Protein AF-A0A061JBN7-F1 (afdb_monomer_lite)

Foldseek 3Di:
DWDWDWDWDWDDDPNDIDIFTDTDTDDDDPDDDDDDDDDDDDDDDDDDDDDDDDPDDDDDDDDDDDDPPPPPDQQKAKKFWWKAFQVLCVFQQVVLPVFFDACPDDPPNDPLLQQAAEDDPPPQADAARYFHFTWTLAIAIFHPVCVVVLQVQLVVLLVVLVVVCVVVQDKKKQDFKDQADFDDADPVGQTKHFIWGFIDPDPSSLVSSVSSLVRCVVRHDQDPDLVSLQSNADPSFTEPDSVVSVCNNCCSPPCGRVNDTIITGGGIGSDPDPRPDPPGDMDIGGPNRMDTWMAGAGYPRGRRHTPD

pLDDT: mean 79.26, std 21.71, range [33.5, 98.56]

Sequence (308 aa):
MTIFLFSCFWRKWKGWTYTVFFVLFFSKSRKGQGVCLSGGLLLPLCVVEGEMDDSRRKRELGKERGRDKPHMVPPLLAINVCIVSPSFDTAAIPLSWSLCPSEDHAGVRWEKERSYRLMGLEERVLHRGYGYPHCTVAQLSIRPTDLDALRSVVREIWVTMKESTKQLDATLKLAALEDGPVFATTADGAEVRLPSIKIVRSETLLALHENIVRAVRPFHVPPTTPEVGKAAFHPSFPIDNAVTVEWLKKYLSEYCLEAYNPHITLGASAVKSVASSSFFKPTTVPWRNCRLVVSRMGNYCSCFEVYD

Structure (mmCIF, N/CA/C/O backbone):
data_AF-A0A061JBN7-F1
#
_entry.id   AF-A0A061JBN7-F1
#
loop_
_atom_site.group_PDB
_atom_site.id
_atom_site.type_symbol
_atom_site.label_atom_id
_atom_site.label_alt_id
_atom_site.label_comp_id
_atom_site.label_asym_id
_atom_site.label_entity_id
_atom_site.label_seq_id
_atom_site.pdbx_PDB_ins_code
_atom_site.Cartn_x
_atom_site.Cartn_y
_atom_site.Cartn_z
_atom_site.occupancy
_atom_site.B_iso_or_equiv
_atom_site.auth_seq_id
_atom_site.auth_comp_id
_atom_site.auth_asym_id
_atom_site.auth_atom_id
_atom_site.pdbx_PDB_model_num
ATOM 1 N N . MET A 1 1 ? -50.704 24.301 -15.596 1.00 43.22 1 MET A N 1
ATOM 2 C CA . MET A 1 1 ? -50.216 24.512 -16.971 1.00 43.22 1 MET A CA 1
ATOM 3 C C . MET A 1 1 ? -48.870 23.831 -17.055 1.00 43.22 1 MET A C 1
ATOM 5 O O . MET A 1 1 ? -47.940 24.286 -16.401 1.00 43.22 1 MET A O 1
ATOM 9 N N . THR A 1 2 ? -48.823 22.691 -17.733 1.00 40.06 2 THR A N 1
ATOM 10 C CA . THR A 1 2 ? -47.608 21.891 -17.907 1.00 40.06 2 THR A CA 1
ATOM 11 C C . THR A 1 2 ? -46.987 22.316 -19.229 1.00 40.06 2 THR A C 1
ATOM 13 O O . THR A 1 2 ? -47.675 22.294 -20.245 1.00 40.06 2 THR A O 1
ATOM 16 N N . ILE A 1 3 ? -45.737 22.771 -19.208 1.00 39.53 3 ILE A N 1
ATOM 17 C CA . ILE A 1 3 ? -44.993 23.126 -20.420 1.00 39.53 3 ILE A CA 1
ATOM 18 C C . ILE A 1 3 ? -43.960 22.028 -20.637 1.00 39.53 3 ILE A C 1
ATOM 20 O O . ILE A 1 3 ? -43.180 21.740 -19.731 1.00 39.53 3 ILE A O 1
ATOM 24 N N . PHE A 1 4 ? -43.963 21.437 -21.829 1.00 37.19 4 PHE A N 1
ATOM 25 C CA . PHE A 1 4 ? -42.927 20.513 -22.270 1.00 37.19 4 PHE A CA 1
ATOM 26 C C . PHE A 1 4 ? -41.981 21.265 -23.203 1.00 37.19 4 PHE A C 1
ATOM 28 O O . PHE A 1 4 ? -42.420 21.859 -24.186 1.00 37.19 4 PHE A O 1
ATOM 35 N N . LEU A 1 5 ? -40.689 21.250 -22.886 1.00 38.94 5 LEU A N 1
ATOM 36 C CA . LEU A 1 5 ? -39.629 21.736 -23.763 1.00 38.94 5 LEU A CA 1
ATOM 37 C C . LEU A 1 5 ? -38.770 20.539 -24.152 1.00 38.94 5 LEU A C 1
ATOM 39 O O . LEU A 1 5 ? -38.209 19.876 -23.283 1.00 38.94 5 LEU A O 1
ATOM 43 N N . PHE A 1 6 ? -38.686 20.276 -25.453 1.00 36.16 6 PHE A N 1
ATOM 44 C CA . PHE A 1 6 ? -37.804 19.260 -26.014 1.00 36.16 6 PHE A CA 1
ATOM 45 C C . PHE A 1 6 ? -36.573 19.949 -26.595 1.00 36.16 6 PHE A C 1
ATOM 47 O O . PHE A 1 6 ? -36.699 20.859 -27.414 1.00 36.16 6 PHE A O 1
ATOM 54 N N . SER A 1 7 ? -35.384 19.509 -26.193 1.00 36.59 7 SER A N 1
ATOM 55 C CA . SER A 1 7 ? -34.139 19.842 -26.881 1.00 36.59 7 SER A CA 1
ATOM 56 C C . SER A 1 7 ? -33.487 18.555 -27.382 1.00 36.59 7 SER A C 1
ATOM 58 O O . SER A 1 7 ? -33.329 17.588 -26.637 1.00 36.59 7 SER A O 1
ATOM 60 N N . CYS A 1 8 ? -33.138 18.532 -28.669 1.00 33.50 8 CYS A N 1
ATOM 61 C CA . CYS A 1 8 ? -32.391 17.439 -29.283 1.00 33.50 8 CYS A CA 1
ATOM 62 C C . CYS A 1 8 ? -30.945 17.876 -29.491 1.00 33.50 8 CYS A C 1
ATOM 64 O O . CYS A 1 8 ? -30.689 18.897 -30.126 1.00 33.50 8 CYS A O 1
ATOM 66 N N . PHE A 1 9 ? -30.006 17.060 -29.019 1.00 43.69 9 PHE A N 1
ATOM 67 C CA . PHE A 1 9 ? -28.592 17.200 -29.345 1.00 43.69 9 PHE A CA 1
ATOM 68 C C . PHE A 1 9 ? -28.094 15.951 -30.064 1.00 43.69 9 PHE A C 1
ATOM 70 O O . PHE A 1 9 ? -28.401 14.824 -29.676 1.00 43.69 9 PHE A O 1
ATOM 77 N N . TRP A 1 10 ? -27.299 16.176 -31.106 1.00 36.47 10 TRP A N 1
ATOM 78 C CA . TRP A 1 10 ? -26.613 15.134 -31.858 1.00 36.47 10 TRP A CA 1
ATOM 79 C C . TRP A 1 10 ? -25.150 15.118 -31.435 1.00 36.47 10 TRP A C 1
ATOM 81 O O . TRP A 1 10 ? -24.473 16.145 -31.499 1.00 36.47 10 TRP A O 1
ATOM 91 N N . ARG A 1 11 ? -24.639 13.960 -31.006 1.00 43.81 11 ARG A N 1
ATOM 92 C CA . ARG A 1 11 ? -23.218 13.799 -30.675 1.00 43.81 11 ARG A CA 1
ATOM 93 C C . ARG A 1 11 ? -22.680 12.530 -31.329 1.00 43.81 11 ARG A C 1
ATOM 95 O O . ARG A 1 11 ? -23.241 11.453 -31.153 1.00 43.81 11 ARG A O 1
ATOM 102 N N . LYS A 1 12 ? -21.598 12.672 -32.098 1.00 34.44 12 LYS A N 1
ATOM 103 C CA . LYS A 1 12 ? -20.884 11.554 -32.730 1.00 34.44 12 LYS A CA 1
ATOM 104 C C . LYS A 1 12 ? -19.764 11.080 -31.811 1.00 34.44 12 LYS A C 1
ATOM 106 O O . LYS A 1 12 ? -18.929 11.889 -31.406 1.00 34.44 12 LYS A O 1
ATOM 111 N N . TRP A 1 13 ? -19.708 9.783 -31.516 1.00 43.41 13 TRP A N 1
ATOM 112 C CA . TRP A 1 13 ? -18.585 9.181 -30.792 1.00 43.41 13 TRP A CA 1
ATOM 113 C C . TRP A 1 13 ? -18.256 7.805 -31.378 1.00 43.41 13 TRP A C 1
ATOM 115 O O . TRP A 1 13 ? -19.144 6.984 -31.578 1.00 43.41 13 TRP A O 1
ATOM 125 N N . LYS A 1 14 ? -16.977 7.583 -31.717 1.00 38.97 14 LYS A N 1
ATOM 126 C CA . LYS A 1 14 ? -16.448 6.333 -32.305 1.00 38.97 14 LYS A CA 1
ATOM 127 C C . LYS A 1 14 ? -17.246 5.763 -33.496 1.00 38.97 14 LYS A C 1
ATOM 129 O O . LYS A 1 14 ? -17.376 4.555 -33.627 1.00 38.97 14 LYS A O 1
ATOM 134 N N . GLY A 1 15 ? -17.759 6.624 -34.376 1.00 52.50 15 GLY A N 1
ATOM 135 C CA . GLY A 1 15 ? -18.476 6.203 -35.591 1.00 52.50 15 GLY A CA 1
ATOM 136 C C . GLY A 1 15 ? -19.979 5.978 -35.415 1.00 52.50 15 GLY A C 1
ATOM 137 O O . GLY A 1 15 ? -20.670 5.797 -36.411 1.00 52.50 15 GLY A O 1
ATOM 138 N N . TRP A 1 16 ? -20.499 6.088 -34.193 1.00 40.19 16 TRP A N 1
ATOM 139 C CA . TRP A 1 16 ? -21.922 5.942 -33.901 1.00 40.19 16 TRP A CA 1
ATOM 140 C C . TRP A 1 16 ? -22.588 7.305 -33.703 1.00 40.19 16 TRP A C 1
ATOM 142 O O . TRP A 1 16 ? -21.970 8.258 -33.207 1.00 40.19 16 TRP A O 1
ATOM 152 N N . THR A 1 17 ? -23.855 7.392 -34.105 1.00 52.34 17 THR A N 1
ATOM 153 C CA . THR A 1 17 ? -24.698 8.580 -33.938 1.00 52.34 17 THR A CA 1
ATOM 154 C C . THR A 1 17 ? -25.785 8.238 -32.935 1.00 52.34 17 THR A C 1
ATOM 156 O O . THR A 1 17 ? -26.537 7.298 -33.162 1.00 52.34 17 THR A O 1
ATOM 159 N N . TYR A 1 18 ? -25.869 8.984 -31.836 1.00 46.62 18 TYR A N 1
ATOM 160 C CA . TYR A 1 18 ? -26.908 8.781 -30.828 1.00 46.62 18 TYR A CA 1
ATOM 161 C C . TYR A 1 18 ? -27.762 10.041 -30.701 1.00 46.62 18 TYR A C 1
ATOM 163 O O . TYR A 1 18 ? -27.238 11.160 -30.727 1.00 46.62 18 TYR A O 1
ATOM 171 N N . THR A 1 19 ? -29.070 9.853 -30.533 1.00 51.56 19 THR A N 1
ATOM 172 C CA . THR A 1 19 ? -30.015 10.921 -30.201 1.00 51.56 19 THR A CA 1
ATOM 173 C C . THR A 1 19 ? -30.348 10.822 -28.720 1.00 51.56 19 THR A C 1
ATOM 175 O O . THR A 1 19 ? -30.889 9.818 -28.267 1.00 51.56 19 THR A O 1
ATOM 178 N N . VAL A 1 20 ? -30.012 11.861 -27.958 1.00 50.69 20 VAL A N 1
ATOM 179 C CA . VAL A 1 20 ? -30.339 11.934 -26.529 1.00 50.69 20 VAL A CA 1
ATOM 180 C C . VAL A 1 20 ? -31.531 12.866 -26.358 1.00 50.69 20 VAL A C 1
ATOM 182 O O . VAL A 1 20 ? -31.477 14.023 -26.779 1.00 50.69 20 VAL A O 1
ATOM 185 N N . PHE A 1 21 ? -32.602 12.360 -25.748 1.00 52.16 21 PHE A N 1
ATOM 186 C CA . PHE A 1 21 ? -33.778 13.149 -25.392 1.00 52.16 21 PHE A CA 1
ATOM 187 C C . PHE A 1 21 ? -33.689 13.573 -23.929 1.00 52.16 21 PHE A C 1
ATOM 189 O O . PHE A 1 21 ? -33.484 12.740 -23.047 1.00 52.16 21 PHE A O 1
ATOM 196 N N . PHE A 1 22 ? -33.893 14.861 -23.666 1.00 49.06 22 PHE A N 1
ATOM 197 C CA . PHE A 1 22 ? -34.056 15.382 -22.314 1.00 49.06 22 PHE A CA 1
ATOM 198 C C . PHE A 1 22 ? -35.513 15.790 -22.117 1.00 49.06 22 PHE A C 1
ATOM 200 O O . PHE A 1 22 ? -36.052 16.567 -22.904 1.00 49.06 22 PHE A O 1
ATOM 207 N N . VAL A 1 23 ? -36.149 15.278 -21.062 1.00 48.19 23 VAL A N 1
ATOM 208 C CA . VAL A 1 23 ? -37.491 15.706 -20.652 1.00 48.19 23 VAL A CA 1
ATOM 209 C C . VAL A 1 23 ? -37.363 16.416 -19.313 1.00 48.19 23 VAL A C 1
ATOM 211 O O . VAL A 1 23 ? -37.023 15.803 -18.304 1.00 48.19 23 VAL A O 1
ATOM 214 N N . LEU A 1 24 ? -37.610 17.725 -19.309 1.00 47.44 24 LEU A N 1
ATOM 215 C CA . LEU A 1 24 ? -37.602 18.542 -18.099 1.00 47.44 24 LEU A CA 1
ATOM 216 C C . LEU A 1 24 ? -39.034 18.723 -17.593 1.00 47.44 24 LEU A C 1
ATOM 218 O O . LEU A 1 24 ? -39.903 19.199 -18.321 1.00 47.44 24 LEU A O 1
ATOM 222 N N . PHE A 1 25 ? -39.269 18.367 -16.331 1.00 46.47 25 PHE A N 1
ATOM 223 C CA . PHE A 1 25 ? -40.555 18.563 -15.668 1.00 46.47 25 PHE A CA 1
ATOM 224 C C . PHE A 1 25 ? -40.521 19.821 -14.803 1.00 46.47 25 PHE A C 1
ATOM 226 O O . PHE A 1 25 ? -39.696 19.942 -13.901 1.00 46.47 25 PHE A O 1
ATOM 233 N N . PHE A 1 26 ? -41.468 20.731 -15.033 1.00 49.06 26 PHE A N 1
ATOM 234 C CA . PHE A 1 26 ? -41.681 21.896 -14.178 1.00 49.06 26 PHE A CA 1
ATOM 235 C C . PHE A 1 26 ? -43.024 21.772 -13.461 1.00 49.06 26 PHE A C 1
ATOM 237 O O . PHE A 1 26 ? -44.081 21.771 -14.095 1.00 49.06 26 PHE A O 1
ATOM 244 N N . SER A 1 27 ? -42.991 21.696 -12.130 1.00 42.97 27 SER A N 1
ATOM 245 C CA . SER A 1 27 ? -44.190 21.766 -11.294 1.00 42.97 27 SER A CA 1
ATOM 246 C C . SER A 1 27 ? -44.283 23.140 -10.639 1.00 42.97 27 SER A C 1
ATOM 248 O O . SER A 1 27 ? -43.354 23.592 -9.972 1.00 42.97 27 SER A O 1
ATOM 250 N N . LYS A 1 28 ? -45.408 23.831 -10.842 1.00 45.84 28 LYS A N 1
ATOM 251 C CA . LYS A 1 28 ? -45.661 25.149 -10.253 1.00 45.84 28 LYS A CA 1
ATOM 252 C C . LYS A 1 28 ? -46.389 24.969 -8.921 1.00 45.84 28 LYS A C 1
ATOM 254 O O . LYS A 1 28 ? -47.589 24.703 -8.913 1.00 45.84 28 LYS A O 1
ATOM 259 N N . SER A 1 29 ? -45.681 25.141 -7.806 1.00 46.34 29 SER A N 1
ATOM 260 C CA . SER A 1 29 ? -46.298 25.162 -6.475 1.00 46.34 29 SER A CA 1
ATOM 261 C C . SER A 1 29 ? -47.098 26.456 -6.276 1.00 46.34 29 SER A C 1
ATOM 263 O O . SER A 1 29 ? -46.595 27.555 -6.518 1.00 46.34 29 SER A O 1
ATOM 265 N N . ARG A 1 30 ? -48.367 26.344 -5.862 1.00 51.34 30 ARG A N 1
ATOM 266 C CA . ARG A 1 30 ? -49.205 27.486 -5.464 1.00 51.34 30 ARG A CA 1
ATOM 267 C C . ARG A 1 30 ? -49.154 27.644 -3.948 1.00 51.34 30 ARG A C 1
ATOM 269 O O . ARG A 1 30 ? -49.973 27.056 -3.250 1.00 51.34 30 ARG A O 1
ATOM 276 N N . LYS A 1 31 ? -48.231 28.475 -3.471 1.00 46.88 31 LYS A N 1
ATOM 277 C CA . LYS A 1 31 ? -48.375 29.411 -2.340 1.00 46.88 31 LYS A CA 1
ATOM 278 C C . LYS A 1 31 ? -47.104 30.264 -2.303 1.00 46.88 31 LYS A C 1
ATOM 280 O O . LYS A 1 31 ? -46.028 29.763 -2.600 1.00 46.88 31 LYS A O 1
ATOM 285 N N . GLY A 1 32 ? -47.283 31.568 -2.116 1.00 53.53 32 GLY A N 1
ATOM 286 C CA . GLY A 1 32 ? -46.291 32.599 -2.419 1.00 53.53 32 GLY A CA 1
ATOM 287 C C . GLY A 1 32 ? -44.920 32.407 -1.767 1.00 53.53 32 GLY A C 1
ATOM 288 O O . GLY A 1 32 ? -44.829 31.915 -0.650 1.00 53.53 32 GLY A O 1
ATOM 289 N N . GLN A 1 33 ? -43.915 32.918 -2.489 1.00 48.25 33 GLN A N 1
ATOM 290 C CA . GLN A 1 33 ? -42.475 33.013 -2.200 1.00 48.25 33 GLN A CA 1
ATOM 291 C C . GLN A 1 33 ? -41.610 31.797 -2.595 1.00 48.25 33 GLN A C 1
ATOM 293 O O . GLN A 1 33 ? -41.692 30.723 -2.015 1.00 48.25 33 GLN A O 1
ATOM 298 N N . GLY A 1 34 ? -40.728 32.035 -3.581 1.00 48.78 34 GLY A N 1
ATOM 299 C CA . GLY A 1 34 ? -39.581 31.191 -3.944 1.00 48.78 34 GLY A CA 1
ATOM 300 C C . GLY A 1 34 ? -39.842 30.136 -5.025 1.00 48.78 34 GLY A C 1
ATOM 301 O O . GLY A 1 34 ? -40.530 29.148 -4.791 1.00 48.78 34 GLY A O 1
ATOM 302 N N . VAL A 1 35 ? -39.243 30.297 -6.213 1.00 44.66 35 VAL A N 1
ATOM 303 C CA . VAL A 1 35 ? -39.085 29.182 -7.164 1.00 44.66 35 VAL A CA 1
ATOM 304 C C . VAL A 1 35 ? -37.903 28.341 -6.682 1.00 44.66 35 VAL A C 1
ATOM 306 O O . VAL A 1 35 ? -36.754 28.711 -6.900 1.00 44.66 35 VAL A O 1
ATOM 309 N N . CYS A 1 36 ? -38.176 27.230 -6.000 1.00 43.31 36 CYS A N 1
ATOM 310 C CA . CYS A 1 36 ? -37.155 26.229 -5.690 1.00 43.31 36 CYS A CA 1
ATOM 311 C C . CYS A 1 36 ? -36.937 25.313 -6.902 1.00 43.31 36 CYS A C 1
ATOM 313 O O . CYS A 1 36 ? -37.866 24.641 -7.349 1.00 43.31 36 CYS A O 1
ATOM 315 N N . LEU A 1 37 ? -35.703 25.266 -7.409 1.00 41.91 37 LEU A N 1
ATOM 316 C CA . LEU A 1 37 ? -35.240 24.236 -8.340 1.00 41.91 37 LEU A CA 1
ATOM 317 C C . LEU A 1 37 ? -34.839 23.001 -7.524 1.00 41.91 37 LEU A C 1
ATOM 319 O O . LEU A 1 37 ? -33.752 22.962 -6.955 1.00 41.91 37 LEU A O 1
ATOM 323 N N . SER A 1 38 ? -35.709 21.997 -7.441 1.00 42.19 38 SER A N 1
ATOM 324 C CA . SER A 1 38 ? -35.325 20.673 -6.945 1.00 42.19 38 SER A CA 1
ATOM 325 C C . SER A 1 38 ? -34.855 19.813 -8.120 1.00 42.19 38 SER A C 1
ATOM 327 O O . SER A 1 38 ? -35.620 19.507 -9.033 1.00 42.19 38 SER A O 1
ATOM 329 N N . GLY A 1 39 ? -33.567 19.458 -8.124 1.00 35.56 39 GLY A N 1
ATOM 330 C CA . GLY A 1 39 ? -32.966 18.590 -9.137 1.00 35.56 39 GLY A CA 1
ATOM 331 C C . GLY A 1 39 ? -33.525 17.171 -9.047 1.00 35.56 39 GLY A C 1
ATOM 332 O O . GLY A 1 39 ? -33.348 16.495 -8.036 1.00 35.56 39 GLY A O 1
ATOM 333 N N . GLY A 1 40 ? -34.227 16.742 -10.096 1.00 38.50 40 GLY A N 1
ATOM 334 C CA . GLY A 1 40 ? -34.730 15.380 -10.253 1.00 38.50 40 GLY A CA 1
ATOM 335 C C . GLY A 1 40 ? -33.671 14.425 -10.809 1.00 38.50 40 GLY A C 1
ATOM 336 O O . GLY A 1 40 ? -32.781 14.821 -11.559 1.00 38.50 40 GLY A O 1
ATOM 337 N N . LEU A 1 41 ? -33.802 13.160 -10.416 1.00 39.94 41 LEU A N 1
ATOM 338 C CA . LEU A 1 41 ? -32.926 12.037 -10.742 1.00 39.94 41 LEU A CA 1
ATOM 339 C C . LEU A 1 41 ? -32.876 11.764 -12.261 1.00 39.94 41 LEU A C 1
ATOM 341 O O . LEU A 1 41 ? -33.914 11.601 -12.903 1.00 39.94 41 LEU A O 1
ATOM 345 N N . LEU A 1 42 ? -31.665 11.685 -12.819 1.00 39.06 42 LEU A N 1
ATOM 346 C CA . LEU A 1 42 ? -31.388 11.271 -14.198 1.00 39.06 42 LEU A CA 1
ATOM 347 C C . LEU A 1 42 ? -31.454 9.742 -14.305 1.00 39.06 42 LEU A C 1
ATOM 349 O O . LEU A 1 42 ? -30.667 9.051 -13.662 1.00 39.06 42 LEU A O 1
ATOM 353 N N . LEU A 1 43 ? -32.334 9.213 -15.153 1.00 33.59 43 LEU A N 1
ATOM 354 C CA . LEU A 1 43 ? -32.262 7.822 -15.603 1.00 33.59 43 LEU A CA 1
ATOM 355 C C . LEU A 1 43 ? -32.047 7.807 -17.121 1.00 33.59 43 LEU A C 1
ATOM 357 O O . LEU A 1 43 ? -32.905 8.308 -17.851 1.00 33.59 43 LEU A O 1
ATOM 361 N N . PRO A 1 44 ? -30.924 7.265 -17.622 1.00 35.44 44 PRO A N 1
ATOM 362 C CA . PRO A 1 44 ? -30.746 7.076 -19.051 1.00 35.44 44 PRO A CA 1
ATOM 363 C C . PRO A 1 44 ? -31.595 5.890 -19.525 1.00 35.44 44 PRO A C 1
ATOM 365 O O . PRO A 1 44 ? -31.426 4.764 -19.060 1.00 35.44 44 PRO A O 1
ATOM 368 N N . LEU A 1 45 ? -32.490 6.138 -20.483 1.00 33.94 45 LEU A N 1
ATOM 369 C CA . LEU A 1 45 ? -33.029 5.093 -21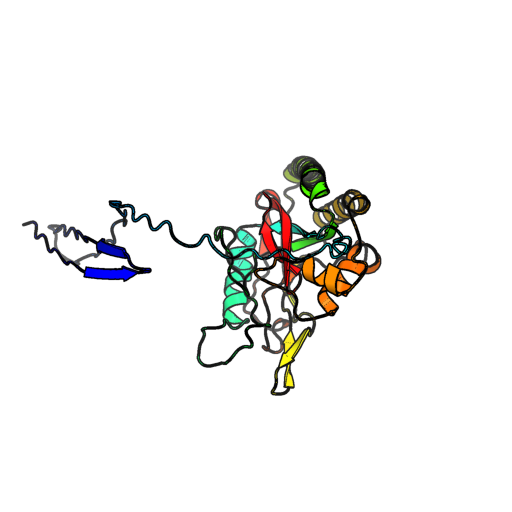.350 1.00 33.94 45 LEU A CA 1
ATOM 370 C C . LEU A 1 45 ? -32.051 4.905 -22.516 1.00 33.94 45 LEU A C 1
ATOM 372 O O . LEU A 1 45 ? -31.894 5.803 -23.342 1.00 33.94 45 LEU A O 1
ATOM 376 N N . CYS A 1 46 ? -31.390 3.749 -22.580 1.00 35.03 46 CYS A N 1
ATOM 377 C CA . CYS A 1 46 ? -30.622 3.345 -23.755 1.00 35.03 46 CYS A CA 1
ATOM 378 C C . CYS A 1 46 ? -31.540 2.624 -24.746 1.00 35.03 46 CYS A C 1
ATOM 380 O O . CYS A 1 46 ? -32.159 1.620 -24.401 1.00 35.03 46 CYS A O 1
ATOM 382 N N . VAL A 1 47 ? -31.569 3.105 -25.988 1.00 37.72 47 VAL A N 1
ATOM 383 C CA . VAL A 1 47 ? -32.031 2.347 -27.157 1.00 37.72 47 VAL A CA 1
ATOM 384 C C . VAL A 1 47 ? -30.782 1.999 -27.965 1.00 37.72 47 VAL A C 1
ATOM 386 O O . VAL A 1 47 ? -29.980 2.885 -28.261 1.00 37.72 47 VAL A O 1
ATOM 389 N N . VAL A 1 48 ? -30.586 0.715 -28.269 1.00 35.59 48 VAL A N 1
ATOM 390 C CA . VAL A 1 48 ? -29.472 0.214 -29.087 1.00 35.59 48 VAL A CA 1
ATOM 391 C C . VAL A 1 48 ? -30.054 -0.353 -30.375 1.00 35.59 48 VAL A C 1
ATOM 393 O O . VAL A 1 48 ? -30.858 -1.278 -30.319 1.00 35.59 48 VAL A O 1
ATOM 396 N N . GLU A 1 49 ? -29.619 0.169 -31.520 1.00 35.44 49 GLU A N 1
ATOM 397 C CA . GLU A 1 49 ? -29.839 -0.436 -32.835 1.00 35.44 49 GLU A CA 1
ATOM 398 C C . GLU A 1 49 ? -28.516 -0.522 -33.608 1.00 35.44 49 GLU A C 1
ATOM 400 O O . GLU A 1 49 ? -27.777 0.459 -33.679 1.00 35.44 49 GLU A O 1
ATOM 405 N N . GLY A 1 50 ? -28.281 -1.687 -34.225 1.00 34.91 50 GLY A N 1
ATOM 406 C CA . GLY A 1 50 ? -27.581 -1.814 -35.508 1.00 34.91 50 GLY A CA 1
ATOM 407 C C . GLY A 1 50 ? -26.133 -2.307 -35.494 1.00 34.91 50 GLY A C 1
ATOM 408 O O . GLY A 1 50 ? -25.214 -1.524 -35.298 1.00 34.91 50 GLY A O 1
ATOM 409 N N . GLU A 1 51 ? -25.933 -3.591 -35.809 1.00 40.47 51 GLU A N 1
ATOM 410 C CA . GLU A 1 51 ? -24.649 -4.194 -36.200 1.00 40.47 51 GLU A CA 1
ATOM 411 C C . GLU A 1 51 ? -24.057 -3.571 -37.476 1.00 40.47 51 GLU A C 1
ATOM 413 O O . GLU A 1 51 ? -24.784 -3.203 -38.399 1.00 40.47 51 GLU A O 1
ATOM 418 N N . MET A 1 52 ? -22.722 -3.568 -37.577 1.00 36.81 52 MET A N 1
ATOM 419 C CA . MET A 1 52 ? -22.037 -3.500 -38.869 1.00 36.81 52 MET A CA 1
ATOM 420 C C . MET A 1 52 ? -20.855 -4.479 -38.890 1.00 36.81 52 MET A C 1
ATOM 422 O O . MET A 1 52 ? -19.848 -4.288 -38.208 1.00 36.81 52 MET A O 1
ATOM 426 N N . ASP A 1 53 ? -21.050 -5.546 -39.663 1.00 44.44 53 ASP A N 1
ATOM 427 C CA . ASP A 1 53 ? -20.079 -6.547 -40.107 1.00 44.44 53 ASP A CA 1
ATOM 428 C C . ASP A 1 53 ? -19.100 -5.907 -41.104 1.00 44.44 53 ASP A C 1
ATOM 430 O O . ASP A 1 53 ? -19.530 -5.249 -42.052 1.00 44.44 53 ASP A O 1
ATOM 434 N N . ASP A 1 54 ? -17.791 -6.099 -40.913 1.00 45.94 54 ASP A N 1
ATOM 435 C CA . ASP A 1 54 ? -16.857 -6.035 -42.042 1.00 45.94 54 ASP A CA 1
ATOM 436 C C . ASP A 1 54 ? -15.694 -7.018 -41.866 1.00 45.94 54 ASP A C 1
ATOM 438 O O . ASP A 1 54 ? -14.581 -6.744 -41.400 1.00 45.94 54 ASP A O 1
ATOM 442 N N . SER A 1 55 ? -16.025 -8.235 -42.258 1.00 42.59 55 SER A N 1
ATOM 443 C CA . SER A 1 55 ? -15.148 -9.342 -42.575 1.00 42.59 55 SER A CA 1
ATOM 444 C C . SER A 1 55 ? -14.157 -9.009 -43.705 1.00 42.59 55 SER A C 1
ATOM 446 O O . SER A 1 55 ? -14.410 -9.363 -44.854 1.00 42.59 55 SER A O 1
ATOM 448 N N . ARG A 1 56 ? -12.976 -8.422 -43.430 1.00 44.62 56 ARG A N 1
ATOM 449 C CA . ARG A 1 56 ? -11.861 -8.405 -44.418 1.00 44.62 56 ARG A CA 1
ATOM 450 C C . ARG A 1 56 ? -10.479 -8.036 -43.854 1.00 44.62 56 ARG A C 1
ATOM 452 O O . ARG A 1 56 ? -10.030 -6.902 -43.958 1.00 44.62 56 ARG A O 1
ATOM 459 N N . ARG A 1 57 ? -9.726 -9.034 -43.367 1.00 39.81 57 ARG A N 1
ATOM 460 C CA . ARG A 1 57 ? -8.242 -9.071 -43.464 1.00 39.81 57 ARG A CA 1
ATOM 461 C C . ARG A 1 57 ? -7.679 -10.452 -43.100 1.00 39.81 57 ARG A C 1
ATOM 463 O O . ARG A 1 57 ? -7.042 -10.658 -42.076 1.00 39.81 57 ARG A O 1
ATOM 470 N N . LYS A 1 58 ? -7.907 -11.427 -43.980 1.00 44.31 58 LYS A N 1
ATOM 471 C CA . LYS A 1 58 ? -7.079 -12.638 -44.078 1.00 44.31 58 LYS A CA 1
ATOM 472 C C . LYS A 1 58 ? -6.468 -12.667 -45.469 1.00 44.31 58 LYS A C 1
ATOM 474 O O . LYS A 1 58 ? -7.177 -12.972 -46.420 1.00 44.31 58 LYS A O 1
ATOM 479 N N . ARG A 1 59 ? -5.180 -12.343 -45.564 1.00 45.03 59 ARG A N 1
ATOM 480 C CA . ARG A 1 59 ? -4.218 -12.833 -46.566 1.00 45.03 59 ARG A CA 1
ATOM 481 C C . ARG A 1 59 ? -2.897 -12.127 -46.304 1.00 45.03 59 ARG A C 1
ATOM 483 O O . ARG A 1 59 ? -2.799 -10.941 -46.565 1.00 45.03 59 ARG A O 1
ATOM 490 N N . GLU A 1 60 ? -1.975 -12.884 -45.719 1.00 43.56 60 GLU A N 1
ATOM 491 C CA . GLU A 1 60 ? -0.511 -12.828 -45.860 1.00 43.56 60 GLU A CA 1
ATOM 492 C C . GLU A 1 60 ? 0.113 -13.395 -44.582 1.00 43.56 60 GLU A C 1
ATOM 494 O O . GLU A 1 60 ? 0.438 -12.684 -43.639 1.00 43.56 60 GLU A O 1
ATOM 499 N N . LEU A 1 61 ? 0.240 -14.722 -44.535 1.00 42.69 61 LEU A N 1
ATOM 500 C CA . LEU A 1 61 ? 1.155 -15.390 -43.615 1.00 42.69 61 LEU A CA 1
ATOM 501 C C . LEU A 1 61 ? 2.092 -16.247 -44.457 1.00 42.69 61 LEU A C 1
ATOM 503 O O . LEU A 1 61 ? 1.794 -17.386 -44.818 1.00 42.69 61 LEU A O 1
ATOM 507 N N . GLY A 1 62 ? 3.210 -15.622 -44.818 1.00 42.69 62 GLY A N 1
ATOM 508 C CA . GLY A 1 62 ? 4.397 -16.304 -45.295 1.00 42.69 62 GLY A CA 1
ATOM 509 C C . GLY A 1 62 ? 5.007 -17.137 -44.169 1.00 42.69 62 GLY A C 1
ATOM 510 O O . GLY A 1 62 ? 5.092 -16.707 -43.022 1.00 42.69 62 GLY A O 1
ATOM 511 N N . LYS A 1 63 ? 5.415 -18.351 -44.538 1.00 50.66 63 LYS A N 1
ATOM 512 C CA . LYS A 1 63 ? 6.282 -19.264 -43.788 1.00 50.66 63 LYS A CA 1
ATOM 513 C C . LYS A 1 63 ? 7.474 -18.523 -43.161 1.00 50.66 63 LYS A C 1
ATOM 515 O O . LYS A 1 63 ? 8.426 -18.215 -43.873 1.00 50.66 63 LYS A O 1
ATOM 520 N N . GLU A 1 64 ? 7.487 -18.372 -41.839 1.00 46.91 64 GLU A N 1
ATOM 521 C CA . GLU A 1 64 ? 8.729 -18.183 -41.086 1.00 46.91 64 GLU A CA 1
ATOM 522 C C . GLU A 1 64 ? 9.079 -19.439 -40.288 1.00 46.91 64 GLU A C 1
ATOM 524 O O . GLU A 1 64 ? 8.253 -20.079 -39.638 1.00 46.91 64 GLU A O 1
ATOM 529 N N . ARG A 1 65 ? 10.347 -19.808 -40.454 1.00 47.00 65 ARG A N 1
ATOM 530 C CA . ARG A 1 65 ? 11.035 -20.986 -39.941 1.00 47.00 65 ARG A CA 1
ATOM 531 C C . ARG A 1 65 ? 11.179 -20.896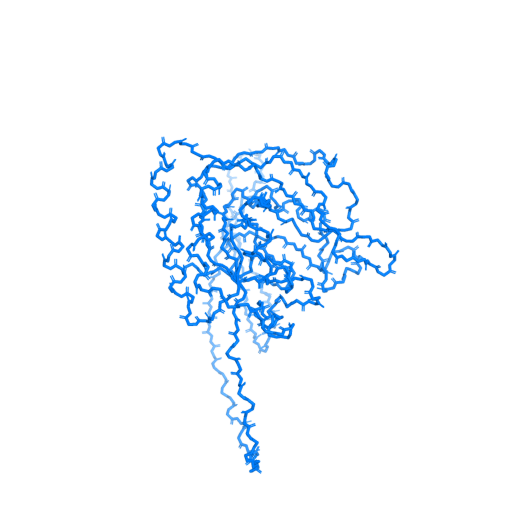 -38.424 1.00 47.00 65 ARG A C 1
ATOM 533 O O . ARG A 1 65 ? 11.277 -19.802 -37.874 1.00 47.00 65 ARG A O 1
ATOM 540 N N . GLY A 1 66 ? 11.233 -22.060 -37.779 1.00 49.50 66 GLY A N 1
ATOM 541 C CA . GLY A 1 66 ? 11.425 -22.208 -36.341 1.00 49.50 66 GLY A CA 1
ATOM 542 C C . GLY A 1 66 ? 12.613 -21.401 -35.824 1.00 49.50 66 GLY A C 1
ATOM 543 O O . GLY A 1 66 ? 13.763 -21.781 -36.014 1.00 49.50 66 GLY A O 1
ATOM 544 N N . ARG A 1 67 ? 12.313 -20.287 -35.156 1.00 52.28 67 ARG A N 1
ATOM 545 C CA . ARG A 1 67 ? 13.136 -19.801 -34.054 1.00 52.28 67 ARG A CA 1
ATOM 546 C C . ARG A 1 67 ? 12.697 -20.584 -32.833 1.00 52.28 67 ARG A C 1
ATOM 548 O O . ARG A 1 67 ? 11.500 -20.595 -32.535 1.00 52.28 67 ARG A O 1
ATOM 555 N N . ASP A 1 68 ? 13.650 -21.208 -32.151 1.00 47.41 68 ASP A N 1
ATOM 556 C CA . ASP A 1 68 ? 13.474 -21.621 -30.765 1.00 47.41 68 ASP A CA 1
ATOM 557 C C . ASP A 1 68 ? 12.840 -20.448 -30.027 1.00 47.41 68 ASP A C 1
ATOM 559 O O . ASP A 1 68 ? 13.430 -19.369 -29.910 1.00 47.41 68 ASP A O 1
ATOM 563 N N . LYS A 1 69 ? 11.568 -20.608 -29.646 1.00 47.47 69 LYS A N 1
ATOM 564 C CA . LYS A 1 69 ? 10.892 -19.586 -28.861 1.00 47.47 69 LYS A CA 1
ATOM 565 C C . LYS A 1 69 ? 11.703 -19.502 -27.574 1.00 47.47 69 LYS A C 1
ATOM 567 O O . LYS A 1 69 ? 11.808 -20.533 -26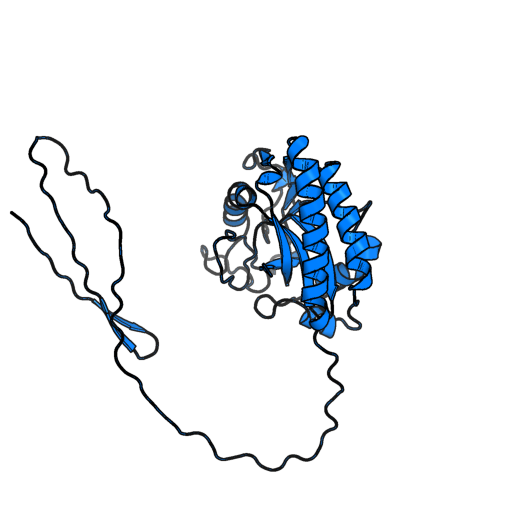.905 1.00 47.47 69 LYS A O 1
ATOM 572 N N . PRO A 1 70 ? 12.301 -18.343 -27.242 1.00 54.50 70 PRO A N 1
ATOM 573 C CA . PRO A 1 70 ? 13.005 -18.205 -25.979 1.00 54.50 70 PRO A CA 1
ATOM 574 C C . PRO A 1 70 ? 12.052 -18.701 -24.899 1.00 54.50 70 PRO A C 1
ATOM 576 O O . PRO A 1 70 ? 10.873 -18.337 -24.935 1.00 54.50 70 PRO A O 1
ATOM 579 N N . HIS A 1 71 ? 12.528 -19.595 -24.026 1.00 51.28 71 HIS A N 1
ATOM 580 C CA . HIS A 1 71 ? 11.759 -20.077 -22.885 1.00 51.28 71 HIS A CA 1
ATOM 581 C C . HIS A 1 71 ? 11.247 -18.846 -22.135 1.00 51.28 71 HIS A C 1
ATOM 583 O O . HIS A 1 71 ? 11.986 -18.209 -21.386 1.00 51.28 71 HIS A O 1
ATOM 589 N N . MET A 1 72 ? 10.001 -18.455 -22.413 1.00 57.78 72 MET A N 1
ATOM 590 C CA . MET A 1 72 ? 9.395 -17.303 -21.777 1.00 57.78 72 MET A CA 1
ATOM 591 C C . MET A 1 72 ? 9.138 -17.733 -20.349 1.00 57.78 72 MET A C 1
ATOM 593 O O . MET A 1 72 ? 8.247 -18.540 -20.084 1.00 57.78 72 MET A O 1
ATOM 597 N N . VAL A 1 73 ? 9.974 -17.232 -19.442 1.00 58.50 73 VAL A N 1
ATOM 598 C CA . VAL A 1 73 ? 9.702 -17.296 -18.013 1.00 58.50 73 VAL A CA 1
ATOM 599 C C . VAL A 1 73 ? 8.283 -16.747 -17.828 1.00 58.50 73 VAL A C 1
ATOM 601 O O . VAL A 1 73 ? 8.010 -15.645 -18.316 1.00 58.50 73 VAL A O 1
ATOM 604 N N . PRO A 1 74 ? 7.361 -17.508 -17.210 1.00 64.50 74 PRO A N 1
ATOM 605 C CA . PRO A 1 74 ? 5.999 -17.044 -17.004 1.00 64.50 74 PRO A CA 1
ATOM 606 C C . PRO A 1 74 ? 6.028 -15.682 -16.302 1.00 64.50 74 PRO A C 1
ATOM 608 O O . PRO A 1 74 ? 6.811 -15.517 -15.361 1.00 64.50 74 PRO A O 1
ATOM 611 N N . PRO A 1 75 ? 5.222 -14.702 -16.745 1.00 87.62 75 PRO A N 1
ATOM 612 C CA . PRO A 1 75 ? 5.238 -13.378 -16.143 1.00 87.62 75 PRO A CA 1
ATOM 613 C C . PRO A 1 75 ? 4.861 -13.498 -14.666 1.00 87.62 75 PRO A C 1
ATOM 615 O O . PRO A 1 75 ? 3.841 -14.100 -14.338 1.00 87.62 75 PRO A O 1
ATOM 618 N N . LEU A 1 76 ? 5.694 -12.956 -13.777 1.00 95.81 76 LEU A N 1
ATOM 619 C CA . LEU A 1 76 ? 5.365 -12.841 -12.356 1.00 95.81 76 LEU A CA 1
ATOM 620 C C . LEU A 1 76 ? 4.255 -11.799 -12.158 1.00 95.81 76 LEU A C 1
ATOM 622 O O . LEU A 1 76 ? 3.973 -10.999 -13.049 1.00 95.81 76 LEU A O 1
ATOM 626 N N . LEU A 1 77 ? 3.648 -11.778 -10.975 1.00 96.69 77 LEU A N 1
ATOM 627 C CA . LEU A 1 77 ? 2.766 -10.700 -10.528 1.00 96.69 77 LEU A CA 1
ATOM 628 C C . LEU A 1 77 ? 3.392 -10.010 -9.322 1.00 96.69 77 LEU A C 1
ATOM 630 O O . LEU A 1 77 ? 3.743 -10.685 -8.358 1.00 96.69 77 LEU A O 1
ATOM 634 N N . ALA A 1 78 ? 3.505 -8.684 -9.359 1.00 96.88 78 ALA A N 1
ATOM 635 C CA . ALA A 1 78 ? 3.829 -7.871 -8.192 1.00 96.88 78 ALA A CA 1
ATOM 636 C C . ALA A 1 78 ? 2.546 -7.618 -7.393 1.00 96.88 78 ALA A C 1
ATOM 638 O O . ALA A 1 78 ? 1.581 -7.056 -7.921 1.00 96.88 78 ALA A O 1
ATOM 639 N N . ILE A 1 79 ? 2.525 -8.066 -6.141 1.00 97.88 79 ILE A N 1
ATOM 640 C CA . ILE A 1 79 ? 1.341 -8.123 -5.291 1.00 97.88 79 ILE A CA 1
ATOM 641 C C . ILE A 1 79 ? 1.539 -7.296 -4.024 1.00 97.88 79 ILE A C 1
ATOM 643 O O . ILE A 1 79 ? 2.538 -7.442 -3.319 1.00 97.88 79 ILE A O 1
ATOM 647 N N . ASN A 1 80 ? 0.520 -6.504 -3.700 1.00 97.44 80 ASN A N 1
ATOM 648 C CA . ASN A 1 80 ? 0.272 -5.964 -2.373 1.00 97.44 80 ASN A CA 1
ATOM 649 C C . ASN A 1 80 ? -0.786 -6.820 -1.670 1.00 97.44 80 ASN A C 1
ATOM 651 O O . ASN A 1 80 ? -1.846 -7.091 -2.230 1.00 97.44 80 ASN A O 1
ATOM 655 N N . VAL A 1 81 ? -0.547 -7.166 -0.411 1.00 98.31 81 VAL A N 1
ATOM 656 C CA . VAL A 1 81 ? -1.614 -7.470 0.545 1.00 98.31 81 VAL A CA 1
ATOM 657 C C . VAL A 1 81 ? -1.812 -6.210 1.370 1.00 98.31 81 VAL A C 1
ATOM 659 O O . VAL A 1 81 ? -0.868 -5.755 2.018 1.00 98.31 81 VAL A O 1
ATOM 662 N N . CYS A 1 82 ? -2.991 -5.598 1.328 1.00 98.06 82 CYS A N 1
ATOM 663 C CA . CYS A 1 82 ? -3.204 -4.288 1.936 1.00 98.06 82 CYS A CA 1
ATOM 664 C C . CYS A 1 82 ? -4.574 -4.146 2.596 1.00 98.06 82 CYS A C 1
ATOM 666 O O . CYS A 1 82 ? -5.555 -4.784 2.216 1.00 98.06 82 CYS A O 1
ATOM 668 N N . ILE A 1 83 ? -4.625 -3.294 3.619 1.00 97.81 83 ILE A N 1
ATOM 669 C CA . ILE A 1 83 ? -5.872 -2.846 4.222 1.00 97.81 83 ILE A CA 1
ATOM 670 C C . ILE A 1 83 ? -6.421 -1.698 3.383 1.00 97.81 83 ILE A C 1
ATOM 672 O O . ILE A 1 83 ? -5.694 -0.756 3.063 1.00 97.81 83 ILE A O 1
ATOM 676 N N . VAL A 1 84 ? -7.717 -1.750 3.099 1.00 97.19 84 VAL A N 1
ATOM 677 C CA . VAL A 1 84 ? -8.484 -0.676 2.463 1.00 97.19 84 VAL A CA 1
ATOM 678 C C . VAL A 1 84 ? -9.716 -0.342 3.305 1.00 97.19 84 VAL A C 1
ATOM 680 O O . VAL A 1 84 ? -10.247 -1.192 4.030 1.00 97.19 84 VAL A O 1
ATOM 683 N N . SER A 1 85 ? -10.176 0.904 3.231 1.00 96.12 85 SER A N 1
ATOM 684 C CA . SER A 1 85 ? -11.358 1.380 3.953 1.00 96.12 85 SER A CA 1
ATOM 685 C C . SER A 1 85 ? -11.911 2.639 3.285 1.00 96.12 85 SER A C 1
ATOM 687 O O . SER A 1 85 ? -11.116 3.523 2.981 1.00 96.12 85 SER A O 1
ATOM 689 N N . PRO A 1 86 ? -13.241 2.809 3.163 1.00 94.62 86 PRO A N 1
ATOM 690 C CA . PRO A 1 86 ? -13.829 4.085 2.742 1.00 94.62 86 PRO A CA 1
ATOM 691 C C . PRO A 1 86 ? -13.418 5.268 3.637 1.00 94.62 86 PRO A C 1
ATOM 693 O O . PRO A 1 86 ? -13.422 6.417 3.216 1.00 94.62 86 PRO A O 1
ATOM 696 N N . SER A 1 87 ? -13.030 5.014 4.893 1.00 96.12 87 SER A N 1
ATOM 697 C CA . SER A 1 87 ? -12.497 6.068 5.766 1.00 96.12 87 SER A CA 1
ATOM 698 C C . SER A 1 87 ? -11.104 6.549 5.346 1.00 96.12 87 SER A C 1
ATOM 700 O O . SER A 1 87 ? -10.716 7.657 5.712 1.00 96.12 87 SER A O 1
ATOM 702 N N . PHE A 1 88 ? -10.346 5.739 4.597 1.00 97.25 88 PHE A N 1
ATOM 703 C CA . PHE A 1 88 ? -9.093 6.184 3.989 1.00 97.25 88 PHE A CA 1
ATOM 704 C C . PHE A 1 88 ? -9.373 7.157 2.850 1.00 97.25 88 PHE A C 1
ATOM 706 O O . PHE A 1 88 ? -8.678 8.162 2.763 1.00 97.25 88 PHE A O 1
ATOM 713 N N . ASP A 1 89 ? -10.420 6.926 2.060 1.00 94.94 89 ASP A N 1
ATOM 714 C CA . ASP A 1 89 ? -10.827 7.811 0.964 1.00 94.94 89 ASP A CA 1
ATOM 715 C C . ASP A 1 89 ? -11.096 9.227 1.492 1.00 94.94 89 ASP A C 1
ATOM 717 O O . ASP A 1 89 ? -10.477 10.194 1.042 1.00 94.94 89 ASP A O 1
ATOM 721 N N . THR A 1 90 ? -11.903 9.339 2.553 1.00 93.69 90 THR A N 1
ATOM 722 C CA . THR A 1 90 ? -12.205 10.617 3.219 1.00 93.69 90 THR A CA 1
ATOM 723 C C . THR A 1 90 ? -10.960 11.330 3.755 1.00 93.69 90 THR A C 1
ATOM 725 O O . THR A 1 90 ? -10.903 12.558 3.737 1.00 93.69 90 THR A O 1
ATOM 728 N N . ALA A 1 91 ? -9.967 10.587 4.254 1.00 95.00 91 ALA A N 1
ATOM 729 C CA . ALA A 1 91 ? -8.763 11.168 4.849 1.00 95.00 91 ALA A CA 1
ATOM 730 C C . ALA A 1 91 ? -7.686 11.520 3.809 1.00 95.00 91 ALA A C 1
ATOM 732 O O . ALA A 1 91 ? -7.010 12.538 3.943 1.00 95.00 91 ALA A O 1
ATOM 733 N N . ALA A 1 92 ? -7.502 10.677 2.793 1.00 96.19 92 ALA A N 1
ATOM 734 C CA . ALA A 1 92 ? -6.343 10.702 1.910 1.00 96.19 92 ALA A CA 1
ATOM 735 C C . ALA A 1 92 ? -6.615 11.397 0.573 1.00 96.19 92 ALA A C 1
ATOM 737 O O . ALA A 1 92 ? -5.737 12.098 0.070 1.00 96.19 92 ALA A O 1
ATOM 738 N N . ILE A 1 93 ? -7.811 11.252 -0.006 1.00 94.94 93 ILE A N 1
ATOM 739 C CA . ILE A 1 93 ? -8.109 11.794 -1.341 1.00 94.94 93 ILE A CA 1
ATOM 740 C C . ILE A 1 93 ? -8.038 13.325 -1.364 1.00 94.94 93 ILE A C 1
ATOM 742 O O . ILE A 1 93 ? -7.336 13.848 -2.231 1.00 94.94 93 ILE A O 1
ATOM 746 N N . PRO A 1 94 ? -8.650 14.075 -0.422 1.00 94.31 94 PRO A N 1
ATOM 747 C CA . PRO A 1 94 ? -8.557 15.536 -0.444 1.00 94.31 94 PRO A CA 1
ATOM 748 C C . PRO A 1 94 ? -7.109 16.040 -0.382 1.00 94.31 94 PRO A C 1
ATOM 750 O O . PRO A 1 94 ? -6.748 16.994 -1.073 1.00 94.31 94 PRO A O 1
ATOM 753 N N . LEU A 1 95 ? -6.261 15.369 0.404 1.00 94.12 95 LEU A N 1
ATOM 754 C CA . LEU A 1 95 ? -4.838 15.687 0.505 1.00 94.12 95 LEU A CA 1
ATOM 755 C C . LEU A 1 95 ? -4.092 15.342 -0.782 1.00 94.12 95 LEU A C 1
ATOM 757 O O . LEU A 1 95 ? -3.353 16.175 -1.293 1.00 94.12 95 LEU A O 1
ATOM 761 N N . SER A 1 96 ? -4.322 14.149 -1.332 1.00 94.06 96 SER A N 1
ATOM 762 C CA . SER A 1 96 ? -3.752 13.718 -2.610 1.00 94.06 96 SER A CA 1
ATOM 763 C C . SER A 1 96 ? -4.047 14.726 -3.718 1.00 94.06 96 SER A C 1
ATOM 765 O O . SER A 1 96 ? -3.146 15.181 -4.413 1.00 94.06 96 SER A O 1
ATOM 767 N N . TRP A 1 97 ? -5.299 15.161 -3.834 1.00 91.25 97 TRP A N 1
ATOM 768 C CA . TRP A 1 97 ? -5.723 16.094 -4.874 1.00 91.25 97 TRP A CA 1
ATOM 769 C C . TRP A 1 97 ? -5.173 17.508 -4.682 1.00 91.25 97 TRP A C 1
ATOM 771 O O . TRP A 1 97 ? -4.964 18.214 -5.668 1.00 91.25 97 TRP A O 1
ATOM 781 N N . SER A 1 98 ? -4.917 17.904 -3.433 1.00 88.94 98 SER A N 1
ATOM 782 C CA . SER A 1 98 ? -4.349 19.213 -3.098 1.00 88.94 98 SER A CA 1
ATOM 783 C C . SER A 1 98 ? -2.827 19.260 -3.253 1.00 88.94 98 SER A C 1
ATOM 785 O O . SER A 1 98 ? -2.281 20.298 -3.614 1.00 88.94 98 SER A O 1
ATOM 787 N N . LEU A 1 99 ? -2.132 18.157 -2.961 1.00 87.19 99 LEU A N 1
ATOM 788 C CA . LEU A 1 99 ? -0.666 18.100 -2.903 1.00 87.19 99 LEU A CA 1
ATOM 789 C C . LEU A 1 99 ? -0.033 17.571 -4.186 1.00 87.19 99 LEU A C 1
ATOM 791 O O . LEU A 1 99 ? 1.075 17.973 -4.547 1.00 87.19 99 LEU A O 1
ATOM 795 N N . CYS A 1 100 ? -0.687 16.620 -4.837 1.00 86.00 100 CYS A N 1
ATOM 796 C CA . CYS A 1 100 ? -0.124 15.888 -5.957 1.00 86.00 100 CYS A CA 1
ATOM 797 C C . CYS A 1 100 ? -0.744 16.443 -7.234 1.00 86.00 100 CYS A C 1
ATOM 799 O O . CYS A 1 100 ? -1.962 16.531 -7.295 1.00 86.00 100 CYS A O 1
ATOM 801 N N . PRO A 1 101 ? 0.015 16.853 -8.254 1.00 76.81 101 PRO A N 1
ATOM 802 C CA . PRO A 1 101 ? -0.543 17.323 -9.525 1.00 76.81 101 PRO A CA 1
ATOM 803 C C . PRO A 1 101 ? -1.167 16.177 -10.349 1.00 76.81 101 PRO A C 1
ATOM 805 O O . PRO A 1 101 ? -0.834 15.009 -10.157 1.00 76.81 101 PRO A O 1
ATOM 808 N N . SER A 1 102 ? -2.096 16.506 -11.255 1.00 72.50 102 SER A N 1
ATOM 809 C CA . SER A 1 102 ? -2.615 15.590 -12.288 1.00 72.50 102 SER A CA 1
ATOM 810 C C . SER A 1 102 ? -2.152 16.039 -13.667 1.00 72.50 102 SER A C 1
ATOM 812 O O . SER A 1 102 ? -1.921 17.232 -13.857 1.00 72.50 102 SER A O 1
ATOM 814 N N . GLU A 1 103 ? -2.113 15.107 -14.625 1.00 66.31 103 GLU A N 1
ATOM 815 C CA . GLU A 1 103 ? -1.720 15.358 -16.024 1.00 66.31 103 GLU A CA 1
ATOM 816 C C . GLU A 1 103 ? -2.435 16.587 -16.638 1.00 66.31 103 GLU A C 1
ATOM 818 O O . GLU A 1 103 ? -1.812 17.349 -17.373 1.00 66.31 103 GLU A O 1
ATOM 823 N N . ASP A 1 104 ? -3.698 16.838 -16.259 1.00 61.28 104 ASP A N 1
ATOM 824 C CA . ASP A 1 104 ? -4.555 17.872 -16.865 1.00 61.28 104 ASP A CA 1
ATOM 825 C C . ASP A 1 104 ? -4.793 19.139 -16.008 1.00 61.28 104 ASP A C 1
ATOM 827 O O . ASP A 1 104 ? -5.647 19.964 -16.347 1.00 61.28 104 ASP A O 1
ATOM 831 N N . HIS A 1 105 ? -4.099 19.335 -14.876 1.00 50.03 105 HIS A N 1
ATOM 832 C CA . HIS A 1 105 ? -4.346 20.508 -14.015 1.00 50.03 105 HIS A CA 1
ATOM 833 C C . HIS A 1 105 ? -3.368 21.674 -14.235 1.00 50.03 105 HIS A C 1
ATOM 835 O O . HIS A 1 105 ? -2.170 21.577 -13.992 1.00 50.03 105 HIS A O 1
ATOM 841 N N . ALA A 1 106 ? -3.947 22.826 -14.594 1.00 45.53 106 ALA A N 1
ATOM 842 C CA . ALA A 1 106 ? -3.426 24.175 -14.351 1.00 45.53 106 ALA A CA 1
ATOM 843 C C . ALA A 1 106 ? -2.032 24.516 -14.920 1.00 45.53 106 ALA A C 1
ATOM 845 O O . ALA A 1 106 ? -1.243 25.192 -14.267 1.00 45.53 106 ALA A O 1
ATOM 846 N N . GLY A 1 107 ? -1.728 24.110 -16.157 1.00 49.62 107 GLY A N 1
ATOM 847 C CA . GLY A 1 107 ? -0.588 24.665 -16.906 1.00 49.62 107 GLY A CA 1
ATOM 848 C C . GLY A 1 107 ? 0.804 24.256 -16.406 1.00 49.62 107 GLY A C 1
ATOM 849 O O . GLY A 1 107 ? 1.801 24.637 -17.018 1.00 49.62 107 GLY A O 1
ATOM 850 N N . VAL A 1 108 ? 0.889 23.441 -15.353 1.00 49.78 108 VAL A N 1
ATOM 851 C CA . VAL A 1 108 ? 2.119 22.767 -14.938 1.00 49.78 108 VAL A CA 1
ATOM 852 C C . VAL A 1 108 ? 2.226 21.491 -15.766 1.00 49.78 108 VAL A C 1
ATOM 854 O O . VAL A 1 108 ? 1.406 20.588 -15.626 1.00 49.78 108 VAL A O 1
ATOM 857 N N . ARG A 1 109 ? 3.224 21.410 -16.656 1.00 56.28 109 ARG A N 1
ATOM 858 C CA . ARG A 1 109 ? 3.562 20.163 -17.361 1.00 56.28 109 ARG A CA 1
ATOM 859 C C . ARG A 1 109 ? 4.154 19.181 -16.354 1.00 56.28 109 ARG A C 1
ATOM 861 O O . ARG A 1 109 ? 5.371 19.071 -16.244 1.00 56.28 109 ARG A O 1
ATOM 868 N N . TRP A 1 110 ? 3.304 18.514 -15.582 1.00 68.44 110 TRP A N 1
ATOM 869 C CA . TRP A 1 110 ? 3.763 17.420 -14.745 1.00 68.44 110 TRP A CA 1
ATOM 870 C C . TRP A 1 110 ? 4.133 16.231 -15.631 1.00 68.44 110 TRP A C 1
ATOM 872 O O . TRP A 1 110 ? 3.446 15.932 -16.609 1.00 68.44 110 TRP A O 1
ATOM 882 N N . GLU A 1 111 ? 5.254 15.582 -15.325 1.00 73.50 111 GLU A N 1
ATOM 883 C CA . GLU A 1 111 ? 5.714 14.438 -16.103 1.00 73.50 111 GLU A CA 1
ATOM 884 C C . GLU A 1 111 ? 4.725 13.285 -15.932 1.00 73.50 111 GLU A C 1
ATOM 886 O O . GLU A 1 111 ? 4.426 12.836 -14.818 1.00 73.50 111 GLU A O 1
ATOM 891 N N . LYS A 1 112 ? 4.219 12.786 -17.057 1.00 73.38 112 LYS A N 1
ATOM 892 C CA . LYS A 1 112 ? 3.239 11.699 -17.123 1.00 73.38 112 LYS A CA 1
ATOM 893 C C . LYS A 1 112 ? 3.714 10.444 -16.385 1.00 73.38 112 LYS A C 1
ATOM 895 O O . LYS A 1 112 ? 2.948 9.626 -15.885 1.00 73.38 112 LYS A O 1
ATOM 900 N N . GLU A 1 113 ? 5.020 10.244 -16.359 1.00 73.31 113 GLU A N 1
ATOM 901 C CA . GLU A 1 113 ? 5.721 9.132 -15.726 1.00 73.31 113 GLU A CA 1
ATOM 902 C C . GLU A 1 113 ? 5.695 9.243 -14.199 1.00 73.31 113 GLU A C 1
ATOM 904 O O . GLU A 1 113 ? 5.647 8.222 -13.523 1.00 73.31 113 GLU A O 1
ATOM 909 N N . ARG A 1 114 ? 5.620 10.472 -13.673 1.00 75.69 114 ARG A N 1
ATOM 910 C CA . ARG A 1 114 ? 5.715 10.810 -12.243 1.00 75.69 114 ARG A CA 1
ATOM 911 C C . ARG A 1 114 ? 4.387 11.249 -11.632 1.00 75.69 114 ARG A C 1
ATOM 913 O O . ARG A 1 114 ? 4.321 11.602 -10.458 1.00 75.69 114 ARG A O 1
ATOM 920 N N . SER A 1 115 ? 3.331 11.289 -12.435 1.00 80.06 115 SER A N 1
ATOM 921 C CA . SER A 1 115 ? 1.977 11.643 -12.012 1.00 80.06 115 SER A CA 1
ATOM 922 C C . SER A 1 115 ? 1.401 10.506 -11.174 1.00 80.06 115 SER A C 1
ATOM 924 O O . SER A 1 115 ? 1.250 9.397 -11.682 1.00 80.06 115 SER A O 1
ATOM 926 N N . TYR A 1 116 ? 1.090 10.754 -9.901 1.00 86.94 116 TYR A N 1
ATOM 927 C CA . TYR A 1 116 ? 0.413 9.769 -9.056 1.00 86.94 116 TYR A CA 1
ATOM 928 C C . TYR A 1 116 ? -0.530 10.441 -8.052 1.00 86.94 116 TYR A C 1
ATOM 930 O O . TYR A 1 116 ? -0.098 11.297 -7.275 1.00 86.94 116 TYR A O 1
ATOM 938 N N . ARG A 1 117 ? -1.803 10.035 -8.067 1.00 90.25 117 ARG A N 1
ATOM 939 C CA . ARG A 1 117 ? -2.888 10.484 -7.182 1.00 90.25 117 ARG A CA 1
ATOM 940 C C . ARG A 1 117 ? -3.725 9.313 -6.673 1.00 90.25 117 ARG A C 1
ATOM 942 O O . ARG A 1 117 ? -3.612 8.184 -7.145 1.00 90.25 117 ARG A O 1
ATOM 949 N N . LEU A 1 118 ? -4.610 9.612 -5.729 1.00 93.31 118 LEU A N 1
ATOM 950 C CA . LEU A 1 118 ? -5.560 8.663 -5.171 1.00 93.31 118 LEU A CA 1
ATOM 951 C C . LEU A 1 118 ? -6.972 8.831 -5.748 1.00 93.31 118 LEU A C 1
ATOM 953 O O . LEU A 1 118 ? -7.424 9.953 -5.993 1.00 93.31 118 LEU A O 1
ATOM 957 N N . MET A 1 119 ? -7.663 7.703 -5.908 1.00 93.75 119 MET A N 1
ATOM 958 C CA . MET A 1 119 ? -9.083 7.595 -6.268 1.00 93.75 119 MET A CA 1
ATOM 959 C C . MET A 1 119 ? -9.834 6.743 -5.245 1.00 93.75 119 MET A C 1
ATOM 961 O O . MET A 1 119 ? -9.231 5.899 -4.587 1.00 93.75 119 MET A O 1
ATOM 965 N N . GLY A 1 120 ? -11.144 6.963 -5.124 1.00 92.44 120 GLY A N 1
ATOM 966 C CA . GLY A 1 120 ? -12.003 6.190 -4.223 1.00 92.44 120 GLY A CA 1
ATOM 967 C C . GLY A 1 120 ? -12.088 4.719 -4.620 1.00 92.44 120 GLY A C 1
ATOM 968 O O . GLY A 1 120 ? -11.949 4.372 -5.795 1.00 92.44 120 GLY A O 1
ATOM 969 N N . LEU A 1 121 ? -12.320 3.846 -3.639 1.00 89.00 121 LEU A N 1
ATOM 970 C CA . LEU A 1 121 ? -12.433 2.395 -3.853 1.00 89.00 121 LEU A CA 1
ATOM 971 C C . LEU A 1 121 ? -13.630 1.999 -4.731 1.00 89.00 121 LEU A C 1
ATOM 973 O O . LEU A 1 121 ? -13.685 0.876 -5.231 1.00 89.00 121 LEU A O 1
ATOM 977 N N . GLU A 1 122 ? -14.609 2.887 -4.889 1.00 88.31 122 GLU A N 1
ATOM 978 C CA . GLU A 1 122 ? -15.748 2.723 -5.788 1.00 88.31 122 GLU A CA 1
ATOM 979 C C . GLU A 1 122 ? -15.372 2.821 -7.272 1.00 88.31 122 GLU A C 1
ATOM 981 O O . GLU A 1 122 ? -16.105 2.297 -8.116 1.00 88.31 122 GLU A O 1
ATOM 986 N N . GLU A 1 123 ? -14.239 3.453 -7.595 1.00 88.25 123 GLU A N 1
ATOM 987 C CA . GLU A 1 123 ? -13.753 3.554 -8.966 1.00 88.25 123 GLU A CA 1
ATOM 988 C C . GLU A 1 123 ? -13.215 2.196 -9.407 1.00 88.25 123 GLU A C 1
ATOM 990 O O . GLU A 1 123 ? -12.200 1.730 -8.903 1.00 88.25 123 GLU A O 1
ATOM 995 N N . ARG A 1 124 ? -13.892 1.531 -10.345 1.00 79.31 124 ARG A N 1
ATOM 996 C CA . ARG A 1 124 ? -13.548 0.153 -10.741 1.00 79.31 124 ARG A CA 1
ATOM 997 C C . ARG A 1 124 ? -12.438 0.081 -11.777 1.00 79.31 124 ARG A C 1
ATOM 999 O O . ARG A 1 124 ? -11.834 -0.976 -11.939 1.00 79.31 124 ARG A O 1
ATOM 1006 N N . VAL A 1 125 ? -12.216 1.162 -12.519 1.00 81.12 125 VAL A N 1
ATOM 1007 C CA . VAL A 1 125 ? -11.222 1.206 -13.588 1.00 81.12 125 VAL A CA 1
ATOM 1008 C C . VAL A 1 125 ? -10.290 2.369 -13.317 1.00 81.12 125 VAL A C 1
ATOM 1010 O O . VAL A 1 125 ? -10.583 3.514 -13.648 1.00 81.12 125 VAL A O 1
ATOM 1013 N N . LEU A 1 126 ? -9.133 2.067 -12.737 1.00 79.06 126 LEU A N 1
ATOM 1014 C CA . LEU A 1 126 ? -8.105 3.078 -12.567 1.00 79.06 126 LEU A CA 1
ATOM 1015 C C . LEU A 1 126 ? -7.385 3.357 -13.883 1.00 79.06 126 LEU A C 1
ATOM 1017 O O . LEU A 1 126 ? -7.012 2.462 -14.648 1.00 79.06 126 LEU A O 1
ATOM 1021 N N . HIS A 1 127 ? -7.172 4.642 -14.132 1.00 80.31 127 HIS A N 1
ATOM 1022 C CA . HIS A 1 127 ? -6.301 5.115 -15.193 1.00 80.31 127 HIS A CA 1
ATOM 1023 C C . HIS A 1 127 ? -4.853 5.182 -14.701 1.00 80.31 127 HIS A C 1
ATOM 1025 O O . HIS A 1 127 ? -4.570 5.128 -13.503 1.00 80.31 127 HIS A O 1
ATOM 1031 N N . ARG A 1 128 ? -3.915 5.312 -15.644 1.00 79.56 128 ARG A N 1
ATOM 1032 C CA . ARG A 1 128 ? -2.504 5.560 -15.328 1.00 79.56 128 ARG A CA 1
ATOM 1033 C C . ARG A 1 128 ? -2.383 6.750 -14.370 1.00 79.56 128 ARG A C 1
ATOM 1035 O O . ARG A 1 128 ? -3.078 7.746 -14.539 1.00 79.56 128 ARG A O 1
ATOM 1042 N N . GLY A 1 129 ? -1.487 6.634 -13.391 1.00 79.44 129 GLY A N 1
ATOM 1043 C CA . GLY A 1 129 ? -1.241 7.697 -12.418 1.00 79.44 129 GLY A CA 1
ATOM 1044 C C . GLY A 1 129 ? -2.283 7.786 -11.303 1.00 79.44 129 GLY A C 1
ATOM 1045 O O . GLY A 1 129 ? -2.289 8.764 -10.560 1.00 79.44 129 GLY A O 1
ATOM 1046 N N . TYR A 1 130 ? -3.128 6.766 -11.141 1.00 87.69 130 TYR A N 1
ATOM 1047 C CA . TYR A 1 130 ? -4.057 6.659 -10.022 1.00 87.69 130 TYR A CA 1
ATOM 1048 C C . TYR A 1 130 ? -3.895 5.332 -9.278 1.00 87.69 130 TYR A C 1
ATOM 1050 O O . TYR A 1 130 ? -3.506 4.322 -9.860 1.00 87.69 130 TYR A O 1
ATOM 1058 N N . GLY A 1 131 ? -4.190 5.349 -7.982 1.00 91.31 131 GLY A N 1
ATOM 1059 C CA . GLY A 1 131 ? -4.187 4.190 -7.090 1.00 91.31 131 GLY A CA 1
ATOM 1060 C C . GLY A 1 131 ? -5.224 4.362 -5.988 1.00 91.31 131 GLY A C 1
ATOM 1061 O O . GLY A 1 131 ? -5.739 5.460 -5.771 1.00 91.31 131 GLY A O 1
ATOM 1062 N N . TYR A 1 132 ? -5.524 3.291 -5.266 1.00 95.00 132 TYR A N 1
ATOM 1063 C CA . TYR A 1 132 ? -6.430 3.360 -4.126 1.00 95.00 132 TYR A CA 1
ATOM 1064 C C . TYR A 1 132 ? -5.692 3.735 -2.833 1.00 95.00 132 TYR A C 1
ATOM 1066 O O . TYR A 1 132 ? -4.573 3.252 -2.600 1.00 95.00 132 TYR A O 1
ATOM 1074 N N . PRO A 1 133 ? -6.312 4.532 -1.943 1.00 97.06 133 PRO A N 1
ATOM 1075 C CA . PRO A 1 133 ? -5.861 4.695 -0.570 1.00 97.06 133 PRO A CA 1
ATOM 1076 C C . PRO A 1 133 ? -5.779 3.331 0.124 1.00 97.06 133 PRO A C 1
ATOM 1078 O O . PRO A 1 133 ? -6.774 2.620 0.271 1.00 97.06 133 PRO A O 1
ATOM 1081 N N . HIS A 1 134 ? -4.584 2.949 0.561 1.00 97.75 134 HIS A N 1
ATOM 1082 C CA . HIS A 1 134 ? -4.359 1.656 1.197 1.00 97.75 134 HIS A CA 1
ATOM 1083 C C . HIS A 1 134 ? -3.236 1.734 2.229 1.00 97.75 134 HIS A C 1
ATOM 1085 O O . HIS A 1 134 ? -2.348 2.577 2.132 1.00 97.75 134 HIS A O 1
ATOM 1091 N N . CYS A 1 135 ? -3.273 0.822 3.198 1.00 98.19 135 CYS A N 1
ATOM 1092 C CA . CYS A 1 135 ? -2.165 0.542 4.103 1.00 98.19 135 CYS A CA 1
ATOM 1093 C C . CYS A 1 135 ? -1.588 -0.823 3.742 1.00 98.19 135 CYS A C 1
ATOM 1095 O O . CYS A 1 135 ? -2.234 -1.852 3.958 1.00 98.19 135 CYS A O 1
ATOM 1097 N N . THR A 1 136 ? -0.383 -0.849 3.187 1.00 98.06 136 THR A N 1
ATOM 1098 C CA . THR A 1 136 ? 0.301 -2.098 2.840 1.00 98.06 136 THR A CA 1
ATOM 1099 C C . THR A 1 136 ? 0.590 -2.925 4.084 1.00 98.06 136 THR A C 1
ATOM 1101 O O . THR A 1 136 ? 1.162 -2.420 5.042 1.00 98.06 136 THR A O 1
ATOM 1104 N N . VAL A 1 137 ? 0.221 -4.205 4.040 1.00 98.38 137 VAL A N 1
ATOM 1105 C CA . VAL A 1 137 ? 0.517 -5.213 5.065 1.00 98.38 137 VAL A CA 1
ATOM 1106 C C . VAL A 1 137 ? 1.660 -6.110 4.610 1.00 98.38 137 VAL A C 1
ATOM 1108 O O . VAL A 1 137 ? 2.527 -6.418 5.411 1.00 98.38 137 VAL A O 1
ATOM 1111 N N . ALA A 1 138 ? 1.701 -6.523 3.345 1.00 98.31 138 ALA A N 1
ATOM 1112 C CA . ALA A 1 138 ? 2.834 -7.253 2.785 1.00 98.31 138 ALA A CA 1
ATOM 1113 C C . ALA A 1 138 ? 2.987 -6.975 1.289 1.00 98.31 138 ALA A C 1
ATOM 1115 O O . ALA A 1 138 ? 2.015 -6.626 0.620 1.00 98.31 138 ALA A O 1
ATOM 1116 N N . GLN A 1 139 ? 4.199 -7.155 0.767 1.00 98.00 139 GLN A N 1
ATOM 1117 C CA . GLN A 1 139 ? 4.506 -7.037 -0.657 1.00 98.00 139 GLN A CA 1
ATOM 1118 C C . GLN A 1 139 ? 5.347 -8.225 -1.093 1.00 98.00 139 GLN A C 1
ATOM 1120 O O . GLN A 1 139 ? 6.247 -8.657 -0.371 1.00 98.00 139 GLN A O 1
ATOM 1125 N N . LEU A 1 140 ? 5.043 -8.766 -2.266 1.00 97.81 140 LEU A N 1
ATOM 1126 C CA . LEU A 1 140 ? 5.764 -9.897 -2.829 1.00 97.81 140 LEU A CA 1
ATOM 1127 C C . LEU A 1 140 ? 5.512 -10.014 -4.327 1.00 97.81 140 LEU A C 1
ATOM 1129 O O . LEU A 1 140 ? 4.489 -9.579 -4.844 1.00 97.81 140 LEU A O 1
ATOM 1133 N N . SER A 1 141 ? 6.445 -10.642 -5.027 1.00 97.50 141 SER A N 1
ATOM 1134 C CA . SER A 1 141 ? 6.199 -11.190 -6.361 1.00 97.50 141 SER A CA 1
ATOM 1135 C C . SER A 1 141 ? 5.780 -12.653 -6.259 1.00 97.50 141 SER A C 1
ATOM 1137 O O . SER A 1 141 ? 6.365 -13.385 -5.461 1.00 97.50 141 SER A O 1
ATOM 1139 N N . ILE A 1 142 ? 4.799 -13.070 -7.059 1.00 97.69 142 ILE A N 1
ATOM 1140 C CA . ILE A 1 142 ? 4.292 -14.452 -7.122 1.00 97.69 142 ILE A CA 1
ATOM 1141 C C . ILE A 1 142 ? 4.195 -14.945 -8.565 1.00 97.69 142 ILE A C 1
ATOM 1143 O O . ILE A 1 142 ? 4.239 -14.150 -9.509 1.00 97.69 142 ILE A O 1
ATOM 1147 N N . ARG A 1 143 ? 3.980 -16.250 -8.750 1.00 97.00 143 ARG A N 1
ATOM 1148 C CA . ARG A 1 143 ? 3.509 -16.782 -10.035 1.00 97.00 143 ARG A CA 1
ATOM 1149 C C . ARG A 1 143 ? 2.002 -16.541 -10.170 1.00 97.00 143 ARG A C 1
ATOM 1151 O O . ARG A 1 143 ? 1.287 -16.655 -9.177 1.00 97.00 143 ARG A O 1
ATOM 1158 N N . PRO A 1 144 ? 1.479 -16.296 -11.384 1.00 96.19 144 PRO A N 1
ATOM 1159 C CA . PRO A 1 144 ? 0.039 -16.163 -11.598 1.00 96.19 144 PRO A CA 1
ATOM 1160 C C . PRO A 1 144 ? -0.766 -17.379 -11.124 1.00 96.19 144 PRO A C 1
ATOM 1162 O O . PRO A 1 144 ? -1.873 -17.221 -10.624 1.00 96.19 144 PRO A O 1
ATOM 1165 N N . THR A 1 145 ? -0.191 -18.583 -11.228 1.00 96.88 145 THR A N 1
ATOM 1166 C CA . THR A 1 145 ? -0.805 -19.844 -10.776 1.00 96.88 145 THR A CA 1
ATOM 1167 C C . THR A 1 145 ? -1.054 -19.905 -9.273 1.00 96.88 145 THR A C 1
ATOM 1169 O O . THR A 1 145 ? -1.868 -20.706 -8.829 1.00 96.88 145 THR A O 1
ATOM 1172 N N . ASP A 1 146 ? -0.369 -19.065 -8.499 1.00 97.62 146 ASP A N 1
ATOM 1173 C CA . ASP A 1 146 ? -0.409 -19.092 -7.040 1.00 97.62 146 ASP A CA 1
ATOM 1174 C C . ASP A 1 146 ? -1.395 -18.057 -6.471 1.00 97.62 146 ASP A C 1
ATOM 1176 O O . ASP A 1 146 ? -1.606 -18.002 -5.260 1.00 97.62 146 ASP A O 1
ATOM 1180 N N . LEU A 1 147 ? -2.012 -17.230 -7.328 1.00 97.12 147 LEU A N 1
ATOM 1181 C CA . LEU A 1 147 ? -2.848 -16.103 -6.910 1.00 97.12 147 LEU A CA 1
ATOM 1182 C C . LEU A 1 147 ? -4.063 -16.545 -6.085 1.00 97.12 147 LEU A C 1
ATOM 1184 O O . LEU A 1 147 ? -4.330 -15.960 -5.037 1.00 97.12 147 LEU A O 1
ATOM 1188 N N . ASP A 1 148 ? -4.780 -17.583 -6.517 1.00 97.69 148 ASP A N 1
ATOM 1189 C CA . ASP A 1 148 ? -5.971 -18.056 -5.800 1.00 97.69 148 ASP A CA 1
ATOM 1190 C C . ASP A 1 148 ? -5.615 -18.683 -4.446 1.00 97.69 148 ASP A C 1
ATOM 1192 O O . ASP A 1 148 ? -6.288 -18.431 -3.444 1.00 97.69 148 ASP A O 1
ATOM 1196 N N . ALA A 1 149 ? -4.509 -19.431 -4.385 1.00 98.19 149 ALA A N 1
ATOM 1197 C CA . ALA A 1 149 ? -4.004 -19.996 -3.137 1.00 98.19 149 ALA A CA 1
ATOM 1198 C C . ALA A 1 149 ? -3.580 -18.892 -2.154 1.00 98.19 149 ALA A C 1
ATOM 1200 O O . ALA A 1 149 ? -3.974 -18.919 -0.986 1.00 98.19 149 ALA A O 1
ATOM 1201 N N . LEU A 1 150 ? -2.857 -17.873 -2.636 1.00 98.25 150 LEU A N 1
ATOM 1202 C CA . LEU A 1 150 ? -2.494 -16.698 -1.845 1.00 98.25 150 LEU A CA 1
ATOM 1203 C C . LEU A 1 150 ? -3.740 -15.984 -1.301 1.00 98.25 150 LEU A C 1
ATOM 1205 O O . LEU A 1 150 ? -3.808 -15.694 -0.106 1.00 98.25 150 LEU A O 1
ATOM 1209 N N . ARG A 1 151 ? -4.739 -15.719 -2.154 1.00 97.94 151 ARG A N 1
ATOM 1210 C CA . ARG A 1 151 ? -6.002 -15.070 -1.758 1.00 97.94 151 ARG A CA 1
ATOM 1211 C C . ARG A 1 151 ? -6.730 -15.862 -0.679 1.00 97.94 151 ARG A C 1
ATOM 1213 O O . ARG A 1 151 ? -7.213 -15.264 0.282 1.00 97.94 151 ARG A O 1
ATOM 1220 N N . SER A 1 152 ? -6.774 -17.186 -0.810 1.00 97.94 152 SER A N 1
ATOM 1221 C CA . SER A 1 152 ? -7.397 -18.065 0.182 1.00 97.94 152 SER A CA 1
ATOM 1222 C C . SER A 1 152 ? -6.731 -17.929 1.553 1.00 97.94 152 SER A C 1
ATOM 1224 O O . SER A 1 152 ? -7.418 -17.679 2.542 1.00 97.94 152 SER A O 1
ATOM 1226 N N . VAL A 1 153 ? -5.398 -18.005 1.608 1.00 98.31 153 VAL A N 1
ATOM 1227 C CA . VAL A 1 153 ? -4.630 -17.894 2.861 1.00 98.31 153 VAL A CA 1
ATOM 1228 C C . VAL A 1 153 ? -4.786 -16.510 3.500 1.00 98.31 153 VAL A C 1
ATOM 1230 O O . VAL A 1 153 ? -5.041 -16.394 4.699 1.00 98.31 153 VAL A O 1
ATOM 1233 N N . VAL A 1 154 ? -4.695 -15.441 2.703 1.00 98.12 154 VAL A N 1
ATOM 1234 C CA . VAL A 1 154 ? -4.897 -14.059 3.176 1.00 98.12 154 VAL A CA 1
ATOM 1235 C C . VAL A 1 154 ? -6.304 -13.879 3.756 1.00 98.12 154 VAL A C 1
ATOM 1237 O O . VAL A 1 154 ? -6.468 -13.271 4.818 1.00 98.12 154 VAL A O 1
ATOM 1240 N N . ARG A 1 155 ? -7.325 -14.431 3.090 1.00 97.38 155 ARG A N 1
ATOM 1241 C CA . ARG A 1 155 ? -8.719 -14.375 3.541 1.00 97.38 155 ARG A CA 1
ATOM 1242 C C . ARG A 1 155 ? -8.930 -15.129 4.851 1.00 97.38 155 ARG A C 1
ATOM 1244 O O . ARG A 1 155 ? -9.605 -14.601 5.730 1.00 97.38 155 ARG A O 1
ATOM 1251 N N . GLU A 1 156 ? -8.375 -16.327 4.988 1.00 97.25 156 GLU A N 1
ATOM 1252 C CA . GLU A 1 156 ? -8.491 -17.143 6.202 1.00 97.25 156 GLU A CA 1
ATOM 1253 C C . GLU A 1 156 ? -7.913 -16.420 7.426 1.00 97.25 156 GLU A C 1
ATOM 1255 O O . GLU A 1 156 ? -8.582 -16.304 8.460 1.00 97.25 156 GLU A O 1
ATOM 1260 N N . ILE A 1 157 ? -6.719 -15.835 7.277 1.00 97.19 157 ILE A N 1
ATOM 1261 C CA . ILE A 1 157 ? -6.080 -15.023 8.322 1.00 97.19 157 ILE A CA 1
ATOM 1262 C C . ILE A 1 157 ? -6.966 -13.828 8.679 1.00 97.19 157 ILE A C 1
ATOM 1264 O O . ILE A 1 157 ? -7.216 -13.569 9.858 1.00 97.19 157 ILE A O 1
ATOM 1268 N N . TRP A 1 158 ? -7.477 -13.111 7.674 1.00 96.12 158 TRP A N 1
ATOM 1269 C CA . TRP A 1 158 ? -8.335 -11.952 7.906 1.00 96.12 158 TRP A CA 1
ATOM 1270 C C . TRP A 1 158 ? -9.624 -12.306 8.648 1.00 96.12 158 TRP A C 1
ATOM 1272 O O . TRP A 1 158 ? -9.984 -11.598 9.585 1.00 96.12 158 TRP A O 1
ATOM 1282 N N . VAL A 1 159 ? -10.316 -13.382 8.261 1.00 94.81 159 VAL A N 1
ATOM 1283 C CA . VAL A 1 159 ? -11.554 -13.830 8.922 1.00 94.81 159 VAL A CA 1
ATOM 1284 C C . VAL A 1 159 ? -11.275 -14.182 10.381 1.00 94.81 159 VAL A C 1
ATOM 1286 O O . VAL A 1 159 ? -11.913 -13.614 11.268 1.00 94.81 159 VAL A O 1
ATOM 1289 N N . THR A 1 160 ? -10.255 -15.006 10.625 1.00 93.81 160 THR A N 1
ATOM 1290 C CA . THR A 1 160 ? -9.843 -15.428 11.972 1.00 93.81 160 THR A CA 1
ATOM 1291 C C . THR A 1 160 ? -9.529 -14.227 12.865 1.00 93.81 160 THR A C 1
ATOM 1293 O O . THR A 1 160 ? -10.013 -14.120 13.993 1.00 93.81 160 THR A O 1
ATOM 1296 N N . MET A 1 161 ? -8.759 -13.263 12.351 1.00 93.12 161 MET A N 1
ATOM 1297 C CA . MET A 1 161 ? -8.416 -12.057 13.102 1.00 93.12 161 MET A CA 1
ATOM 1298 C C . MET A 1 161 ? -9.596 -11.101 13.267 1.00 93.12 161 MET A C 1
ATOM 1300 O O . MET A 1 161 ? -9.707 -10.433 14.293 1.00 93.12 161 MET A O 1
ATOM 1304 N N . LYS A 1 162 ? -10.489 -10.984 12.280 1.00 87.75 162 LYS A N 1
ATOM 1305 C CA . LYS A 1 162 ? -11.646 -10.080 12.358 1.00 87.75 162 LYS A CA 1
ATOM 1306 C C . LYS A 1 162 ? -12.651 -10.550 13.408 1.00 87.75 162 LYS A C 1
ATOM 1308 O O . LYS A 1 162 ? -13.288 -9.714 14.044 1.00 87.75 162 LYS A O 1
ATOM 1313 N N . GLU A 1 163 ? -12.791 -11.855 13.606 1.00 84.75 163 GLU A N 1
ATOM 1314 C CA . GLU A 1 163 ? -13.647 -12.420 14.652 1.00 84.75 163 GLU A CA 1
ATOM 1315 C C . GLU A 1 163 ? -13.097 -12.147 16.054 1.00 84.75 163 GLU A C 1
ATOM 1317 O O . GLU A 1 163 ? -13.838 -11.652 16.904 1.00 84.75 163 GLU A O 1
ATOM 1322 N N . SER A 1 164 ? -11.796 -12.354 16.272 1.00 82.12 164 SER A N 1
ATOM 1323 C CA . SER A 1 164 ? -11.161 -12.082 17.569 1.00 82.12 164 SER A CA 1
ATOM 1324 C C . SER A 1 164 ? -11.107 -10.586 17.905 1.00 82.12 164 SER A C 1
ATOM 1326 O O . SER A 1 164 ? -11.335 -10.187 19.043 1.00 82.12 164 SER A O 1
ATOM 1328 N N . THR A 1 165 ? -10.875 -9.727 16.911 1.00 78.19 165 THR A N 1
ATOM 1329 C CA . THR A 1 165 ? -10.736 -8.270 17.111 1.00 78.19 165 THR A CA 1
ATOM 1330 C C . THR A 1 165 ? -12.057 -7.521 17.240 1.00 78.19 165 THR A C 1
ATOM 1332 O O . THR A 1 165 ? -12.082 -6.448 17.844 1.00 78.19 165 THR A O 1
ATOM 1335 N N . LYS A 1 166 ? -13.173 -8.061 16.726 1.00 68.94 166 LYS A N 1
ATOM 1336 C CA . LYS A 1 166 ? -14.510 -7.465 16.918 1.00 68.94 166 LYS A CA 1
ATOM 1337 C C . LYS A 1 166 ? -14.893 -7.338 18.391 1.00 68.94 166 LYS A C 1
ATOM 1339 O O . LYS A 1 166 ? -15.668 -6.453 18.724 1.00 68.94 166 LYS A O 1
ATOM 1344 N N . GLN A 1 167 ? -14.352 -8.193 19.253 1.00 63.88 167 GLN A N 1
ATOM 1345 C CA . GLN A 1 167 ? -14.602 -8.148 20.693 1.00 63.88 167 GLN A CA 1
ATOM 1346 C C . GLN A 1 167 ? -13.793 -7.053 21.409 1.00 63.88 167 GLN A C 1
ATOM 1348 O O . GLN A 1 167 ? -14.103 -6.717 22.545 1.00 63.88 167 GLN A O 1
ATOM 1353 N N . LEU A 1 168 ? -12.774 -6.490 20.749 1.00 73.12 168 LEU A N 1
ATOM 1354 C CA . LEU A 1 168 ? -11.800 -5.570 21.343 1.00 73.12 168 LEU A CA 1
ATOM 1355 C C . LEU A 1 168 ? -11.988 -4.104 20.910 1.00 73.12 168 LEU A C 1
ATOM 1357 O O . LEU A 1 168 ? -11.167 -3.268 21.272 1.00 73.12 168 LEU A O 1
ATOM 1361 N N . ASP A 1 169 ? -13.006 -3.794 20.093 1.00 77.75 169 ASP A N 1
ATOM 1362 C CA . ASP A 1 169 ? -13.210 -2.464 19.482 1.00 77.75 169 ASP A CA 1
ATOM 1363 C C . ASP A 1 169 ? -11.925 -1.879 18.854 1.00 77.75 169 ASP A C 1
ATOM 1365 O O . ASP A 1 169 ? -11.625 -0.685 18.931 1.00 77.75 169 ASP A O 1
ATOM 1369 N N . ALA A 1 170 ? -11.147 -2.743 18.192 1.00 90.06 170 ALA A N 1
ATOM 1370 C CA . ALA A 1 170 ? -9.872 -2.364 17.598 1.00 90.06 170 ALA A CA 1
ATOM 1371 C C . ALA A 1 170 ? -10.029 -1.231 16.563 1.00 90.06 170 ALA A C 1
ATOM 1373 O O . ALA A 1 170 ? -10.972 -1.197 15.760 1.00 90.06 170 ALA A O 1
ATOM 1374 N N . THR A 1 171 ? -9.062 -0.310 16.539 1.00 95.12 171 THR A N 1
ATOM 1375 C CA . THR A 1 171 ? -9.024 0.817 15.597 1.00 95.12 171 THR A CA 1
ATOM 1376 C C . THR A 1 171 ? -7.639 0.990 14.976 1.00 95.12 171 THR A C 1
ATOM 1378 O O . THR A 1 171 ? -6.615 0.671 15.578 1.00 95.12 171 THR A O 1
ATOM 1381 N N . LEU A 1 172 ? -7.605 1.529 13.757 1.00 96.75 172 LEU A N 1
ATOM 1382 C CA . LEU A 1 172 ? -6.402 2.067 13.129 1.00 96.75 172 LEU A CA 1
ATOM 1383 C C . LEU A 1 172 ? -6.329 3.568 13.397 1.00 96.75 172 LEU A C 1
ATOM 1385 O O . LEU A 1 172 ? -7.276 4.289 13.094 1.00 96.75 172 LEU A O 1
ATOM 1389 N N . LYS A 1 173 ? -5.205 4.056 13.926 1.00 97.94 173 LYS A N 1
ATOM 1390 C CA . LYS A 1 173 ? -4.986 5.490 14.156 1.00 97.94 173 LYS A CA 1
ATOM 1391 C C . LYS A 1 173 ? -4.124 6.080 13.046 1.00 97.94 173 LYS A C 1
ATOM 1393 O O . LYS A 1 173 ? -2.957 5.716 12.915 1.00 97.94 173 LYS A O 1
ATOM 1398 N N . LEU A 1 174 ? -4.697 7.012 12.293 1.00 97.94 174 LEU A N 1
ATOM 1399 C CA . LEU A 1 174 ? -4.021 7.824 11.287 1.00 97.94 174 LEU A CA 1
ATOM 1400 C C . LEU A 1 174 ? -3.493 9.064 12.016 1.00 97.94 174 LEU A C 1
ATOM 1402 O O . LEU A 1 174 ? -4.272 9.908 12.459 1.00 97.94 174 LEU A O 1
ATOM 1406 N N . ALA A 1 175 ? -2.184 9.115 12.244 1.00 96.88 175 ALA A N 1
ATOM 1407 C CA . ALA A 1 175 ? -1.596 9.950 13.288 1.00 96.88 175 ALA A CA 1
ATOM 1408 C C . ALA A 1 175 ? -1.054 11.290 12.799 1.00 96.88 175 ALA A C 1
ATOM 1410 O O . ALA A 1 175 ? -1.220 12.284 13.498 1.00 96.88 175 ALA A O 1
ATOM 1411 N N . ALA A 1 176 ? -0.380 11.316 11.653 1.00 96.44 176 ALA A N 1
ATOM 1412 C CA . ALA A 1 176 ? 0.320 12.501 11.169 1.00 96.44 176 ALA A CA 1
ATOM 1413 C C . ALA A 1 176 ? 0.581 12.415 9.663 1.00 96.44 176 ALA A C 1
ATOM 1415 O O . ALA A 1 176 ? 0.503 11.330 9.085 1.00 96.44 176 ALA A O 1
ATOM 1416 N N . LEU A 1 177 ? 0.934 13.549 9.059 1.00 96.50 177 LEU A N 1
ATOM 1417 C CA . LEU A 1 177 ? 1.545 13.585 7.734 1.00 96.50 177 LEU A CA 1
ATOM 1418 C C . LEU A 1 177 ? 3.057 13.413 7.841 1.00 96.50 177 LEU A C 1
ATOM 1420 O O . LEU A 1 177 ? 3.689 13.925 8.762 1.00 96.50 177 LEU A O 1
ATOM 1424 N N . GLU A 1 178 ? 3.625 12.722 6.866 1.00 96.00 178 GLU A N 1
ATOM 1425 C CA . GLU A 1 178 ? 5.060 12.591 6.658 1.00 96.00 178 GLU A CA 1
ATOM 1426 C C . GLU A 1 178 ? 5.394 13.074 5.243 1.00 96.00 178 GLU A C 1
ATOM 1428 O O . GLU A 1 178 ? 4.640 12.825 4.299 1.00 96.00 178 GLU A O 1
ATOM 1433 N N . ASP A 1 179 ? 6.535 13.754 5.091 1.00 94.19 179 ASP A N 1
ATOM 1434 C CA . ASP A 1 179 ? 7.019 14.219 3.781 1.00 94.19 179 ASP A CA 1
ATOM 1435 C C . ASP A 1 179 ? 7.324 13.052 2.834 1.00 94.19 179 ASP A C 1
ATOM 1437 O O . ASP A 1 179 ? 7.251 13.200 1.616 1.00 94.19 179 ASP A O 1
ATOM 1441 N N . GLY A 1 180 ? 7.663 11.894 3.405 1.00 91.94 180 GLY A N 1
ATOM 1442 C CA . GLY A 1 180 ? 8.034 10.698 2.668 1.00 91.94 180 GLY A CA 1
ATOM 1443 C C . GLY A 1 180 ? 9.400 10.791 1.974 1.00 91.94 180 GLY A C 1
ATOM 1444 O O . GLY A 1 180 ? 10.094 11.818 2.033 1.00 91.94 180 GLY A O 1
ATOM 1445 N N . PRO A 1 181 ? 9.828 9.691 1.332 1.00 90.75 181 PRO A N 1
ATOM 1446 C CA . PRO A 1 181 ? 11.110 9.630 0.649 1.00 90.75 181 PRO A CA 1
ATOM 1447 C C . PRO A 1 181 ? 11.106 10.496 -0.612 1.00 90.75 181 PRO A C 1
ATOM 1449 O O . PRO A 1 181 ? 10.092 10.599 -1.306 1.00 90.75 181 PRO A O 1
ATOM 1452 N N . VAL A 1 182 ? 12.268 11.070 -0.934 1.00 89.38 182 VAL A N 1
ATOM 1453 C CA . VAL A 1 182 ? 12.540 11.594 -2.278 1.00 89.38 182 VAL A CA 1
ATOM 1454 C C . VAL A 1 182 ? 12.639 10.403 -3.220 1.00 89.38 182 VAL A C 1
ATOM 1456 O O . VAL A 1 182 ? 13.380 9.461 -2.943 1.00 89.38 182 VAL A O 1
ATOM 1459 N N . PHE A 1 183 ? 11.894 10.435 -4.319 1.00 83.56 183 PHE A N 1
ATOM 1460 C CA . PHE A 1 183 ? 11.895 9.348 -5.298 1.00 83.56 183 PHE A CA 1
ATOM 1461 C C . PHE A 1 183 ? 12.313 9.801 -6.699 1.00 83.56 183 PHE A C 1
ATOM 1463 O O . PHE A 1 183 ? 12.713 8.970 -7.511 1.00 83.56 183 PHE A O 1
ATOM 1470 N N . ALA A 1 184 ? 12.233 11.099 -6.992 1.00 85.44 184 ALA A N 1
ATOM 1471 C CA . ALA A 1 184 ? 12.679 11.665 -8.257 1.00 85.44 184 ALA A CA 1
ATOM 1472 C C . ALA A 1 184 ? 13.097 13.129 -8.089 1.00 85.44 184 ALA A C 1
ATOM 1474 O O . ALA A 1 184 ? 12.818 13.759 -7.070 1.00 85.44 184 ALA A O 1
ATOM 1475 N N . THR A 1 185 ? 13.719 13.671 -9.132 1.00 86.94 185 THR A N 1
ATOM 1476 C CA . THR A 1 185 ? 14.035 15.095 -9.252 1.00 86.94 185 THR A CA 1
ATOM 1477 C C . THR A 1 185 ? 13.525 15.589 -10.601 1.00 86.94 185 THR A C 1
ATOM 1479 O O . THR A 1 185 ? 13.784 14.975 -11.641 1.00 86.94 185 THR A O 1
ATOM 1482 N N . THR A 1 186 ? 12.750 16.666 -10.578 1.00 83.38 186 THR A N 1
ATOM 1483 C CA . THR A 1 186 ? 12.236 17.379 -11.761 1.00 83.38 186 THR A CA 1
ATOM 1484 C C . THR A 1 186 ? 13.368 17.993 -12.592 1.00 83.38 186 THR A C 1
ATOM 1486 O O . THR A 1 186 ? 14.503 18.111 -12.126 1.00 83.38 186 THR A O 1
ATOM 1489 N N . ALA A 1 187 ? 13.076 18.374 -13.839 1.00 82.75 187 ALA A N 1
ATOM 1490 C CA . ALA A 1 187 ? 14.065 18.973 -14.741 1.00 82.75 187 ALA A CA 1
ATOM 1491 C C . ALA A 1 187 ? 14.659 20.296 -14.214 1.00 82.75 187 ALA A C 1
ATOM 1493 O O . ALA A 1 187 ? 15.805 20.617 -14.515 1.00 82.75 187 ALA A O 1
ATOM 1494 N N . ASP A 1 188 ? 13.902 21.044 -13.409 1.00 83.81 188 ASP A N 1
ATOM 1495 C CA . ASP A 1 188 ? 14.315 22.272 -12.723 1.00 83.81 188 ASP A CA 1
ATOM 1496 C C . ASP A 1 188 ? 14.981 22.017 -11.357 1.00 83.81 188 ASP A C 1
ATOM 1498 O O . ASP A 1 188 ? 15.334 22.959 -10.649 1.00 83.81 188 ASP A O 1
ATOM 1502 N N . GLY A 1 189 ? 15.207 20.752 -10.988 1.00 86.75 189 GLY A N 1
ATOM 1503 C CA . GLY A 1 189 ? 15.962 20.373 -9.793 1.00 86.75 189 GLY A CA 1
ATOM 1504 C C . GLY A 1 189 ? 15.132 20.253 -8.513 1.00 86.75 189 GLY A C 1
ATOM 1505 O O . GLY A 1 189 ? 15.697 19.987 -7.452 1.00 86.75 189 GLY A O 1
ATOM 1506 N N . ALA A 1 190 ? 13.808 20.417 -8.568 1.00 87.25 190 ALA A N 1
ATOM 1507 C CA . ALA A 1 190 ? 12.949 20.208 -7.408 1.00 87.25 190 ALA A CA 1
ATOM 1508 C C . ALA A 1 190 ? 12.787 18.712 -7.093 1.00 87.25 190 ALA A C 1
ATOM 1510 O O . ALA A 1 190 ? 12.486 17.899 -7.973 1.00 87.25 190 ALA A O 1
ATOM 1511 N N . GLU A 1 191 ? 12.957 18.360 -5.820 1.00 91.00 191 GLU A N 1
ATOM 1512 C CA . GLU A 1 191 ? 12.715 17.009 -5.317 1.00 91.00 191 GLU A CA 1
ATOM 1513 C C . GLU A 1 191 ? 11.231 16.652 -5.406 1.00 91.00 191 GLU A C 1
ATOM 1515 O O . GLU A 1 191 ? 10.367 17.410 -4.964 1.00 91.00 191 GLU A O 1
ATOM 1520 N N . VAL A 1 192 ? 10.944 15.459 -5.916 1.00 88.94 192 VAL A N 1
ATOM 1521 C CA . VAL A 1 192 ? 9.620 14.849 -5.883 1.00 88.94 192 VAL A CA 1
ATOM 1522 C C . VAL A 1 192 ? 9.613 13.773 -4.807 1.00 88.94 192 VAL A C 1
ATOM 1524 O O . VAL A 1 192 ? 10.468 12.883 -4.783 1.00 88.94 192 VAL A O 1
ATOM 1527 N N . ARG A 1 193 ? 8.639 13.862 -3.908 1.00 92.06 193 ARG A N 1
ATOM 1528 C CA . ARG A 1 193 ? 8.478 13.007 -2.735 1.00 92.06 193 ARG A CA 1
ATOM 1529 C C . ARG A 1 193 ? 7.184 12.207 -2.795 1.00 92.06 193 ARG A C 1
ATOM 1531 O O . ARG A 1 193 ? 6.260 12.561 -3.531 1.00 92.06 193 ARG A O 1
ATOM 1538 N N . LEU A 1 194 ? 7.129 11.137 -2.004 1.00 92.38 194 LEU A N 1
ATOM 1539 C CA . LEU A 1 194 ? 5.929 10.329 -1.773 1.00 92.38 194 LEU A CA 1
ATOM 1540 C C . LEU A 1 194 ? 5.347 10.626 -0.381 1.00 92.38 194 LEU A C 1
ATOM 1542 O O . LEU A 1 194 ? 5.532 9.810 0.525 1.00 92.38 194 LEU A O 1
ATOM 1546 N N . PRO A 1 195 ? 4.673 11.775 -0.174 1.00 95.31 195 PRO A N 1
ATOM 1547 C CA . PRO A 1 195 ? 4.093 12.097 1.123 1.00 95.31 195 PRO A CA 1
ATOM 1548 C C . PRO A 1 195 ? 3.071 11.045 1.546 1.00 95.31 195 PRO A C 1
ATOM 1550 O O . PRO A 1 195 ? 2.410 10.417 0.712 1.00 95.31 195 PRO A O 1
ATOM 1553 N N . SER A 1 196 ? 2.913 10.861 2.851 1.00 97.00 196 SER A N 1
ATOM 1554 C CA . SER A 1 196 ? 2.052 9.812 3.389 1.00 97.00 196 SER A CA 1
ATOM 1555 C C . SER A 1 196 ? 1.364 10.199 4.688 1.00 97.00 196 SER A C 1
ATOM 1557 O O . SER A 1 196 ? 1.864 11.013 5.458 1.00 97.00 196 SER A O 1
ATOM 1559 N N . ILE A 1 197 ? 0.228 9.563 4.969 1.00 98.00 197 ILE A N 1
ATOM 1560 C CA . ILE A 1 197 ? -0.378 9.564 6.302 1.00 98.00 197 ILE A CA 1
ATOM 1561 C C . ILE A 1 197 ? 0.225 8.405 7.095 1.00 98.00 197 ILE A C 1
ATOM 1563 O O . ILE A 1 197 ? 0.051 7.243 6.721 1.00 98.00 197 ILE A O 1
ATOM 1567 N N . LYS A 1 198 ? 0.893 8.706 8.207 1.00 97.88 198 LYS A N 1
ATOM 1568 C CA . LYS A 1 198 ? 1.430 7.707 9.133 1.00 97.88 198 LYS A CA 1
ATOM 1569 C C . LYS A 1 198 ? 0.304 6.988 9.864 1.00 97.88 198 LYS A C 1
ATOM 1571 O O . LYS A 1 198 ? -0.575 7.633 10.445 1.00 97.88 198 LYS A O 1
ATOM 1576 N N . ILE A 1 199 ? 0.377 5.663 9.926 1.00 98.38 199 ILE A N 1
ATOM 1577 C CA . ILE A 1 199 ? -0.504 4.841 10.756 1.00 98.38 199 ILE A CA 1
ATOM 1578 C C . ILE A 1 199 ? 0.271 4.368 11.989 1.00 98.38 199 ILE A C 1
ATOM 1580 O O . ILE A 1 199 ? 1.443 4.010 11.919 1.00 98.38 199 ILE A O 1
ATOM 1584 N N . VAL A 1 200 ? -0.370 4.380 13.157 1.00 98.06 200 VAL A N 1
ATOM 1585 C CA . VAL A 1 200 ? 0.249 3.860 14.384 1.00 98.06 200 VAL A CA 1
ATOM 1586 C C . VAL A 1 200 ? 0.373 2.338 14.309 1.00 98.06 200 VAL A C 1
ATOM 1588 O O . VAL A 1 200 ? -0.595 1.643 13.993 1.00 98.06 200 VAL A O 1
ATOM 1591 N N . ARG A 1 201 ? 1.552 1.822 14.677 1.00 97.25 201 ARG A N 1
ATOM 1592 C CA . ARG A 1 201 ? 1.849 0.393 14.864 1.00 97.25 201 ARG A CA 1
ATOM 1593 C C . ARG A 1 201 ? 1.102 -0.172 16.085 1.00 97.25 201 ARG A C 1
ATOM 1595 O O . ARG A 1 201 ? 1.697 -0.389 17.132 1.00 97.25 201 ARG A O 1
ATOM 1602 N N . SER A 1 202 ? -0.213 -0.350 15.970 1.00 95.88 202 SER A N 1
ATOM 1603 C CA . SER A 1 202 ? -1.017 -1.025 16.999 1.00 95.88 202 SER A CA 1
ATOM 1604 C C . SER A 1 202 ? -0.688 -2.517 17.066 1.00 95.88 202 SER A C 1
ATOM 1606 O O . SER A 1 202 ? -0.303 -3.109 16.057 1.00 95.88 202 SER A O 1
ATOM 1608 N N . GLU A 1 203 ? -0.901 -3.141 18.225 1.00 94.69 203 GLU A N 1
ATOM 1609 C CA . GLU A 1 203 ? -0.703 -4.587 18.412 1.00 94.69 203 GLU A CA 1
ATOM 1610 C C . GLU A 1 203 ? -1.487 -5.407 17.381 1.00 94.69 203 GLU A C 1
ATOM 1612 O O . GLU A 1 203 ? -0.938 -6.307 16.752 1.00 94.69 203 GLU A O 1
ATOM 1617 N N . THR A 1 204 ? -2.745 -5.037 17.119 1.00 95.12 204 THR A N 1
ATOM 1618 C CA . THR A 1 204 ? -3.587 -5.697 16.112 1.00 95.12 204 THR A CA 1
ATOM 1619 C C . THR A 1 204 ? -2.998 -5.608 14.703 1.00 95.12 204 THR A C 1
ATOM 1621 O O . THR A 1 204 ? -2.995 -6.598 13.970 1.00 95.12 204 THR A O 1
ATOM 1624 N N . LEU A 1 205 ? -2.484 -4.437 14.311 1.00 97.00 205 LEU A N 1
ATOM 1625 C CA . LEU A 1 205 ? -1.884 -4.246 12.992 1.00 97.00 205 LEU A CA 1
ATOM 1626 C C . LEU A 1 205 ? -0.551 -4.995 12.860 1.00 97.00 205 LEU A C 1
ATOM 1628 O O . LEU A 1 205 ? -0.279 -5.553 11.798 1.00 97.00 205 LEU A O 1
ATOM 1632 N N . LEU A 1 206 ? 0.260 -5.027 13.920 1.00 97.56 206 LEU A N 1
ATOM 1633 C CA . LEU A 1 206 ? 1.523 -5.767 13.942 1.00 97.56 206 LEU A CA 1
ATOM 1634 C C . LEU A 1 206 ? 1.297 -7.277 13.885 1.00 97.56 206 LEU A C 1
ATOM 1636 O O . LEU A 1 206 ? 1.921 -7.940 13.062 1.00 97.56 206 LEU A O 1
ATOM 1640 N N . ALA A 1 207 ? 0.347 -7.800 14.662 1.00 96.81 207 ALA A N 1
ATOM 1641 C CA . ALA A 1 207 ? -0.025 -9.210 14.613 1.00 96.81 207 ALA A CA 1
ATOM 1642 C C . ALA A 1 207 ? -0.534 -9.613 13.218 1.00 96.81 207 ALA A C 1
ATOM 1644 O O . ALA A 1 207 ? -0.168 -10.669 12.702 1.00 96.81 207 ALA A O 1
ATOM 1645 N N . LEU A 1 208 ? -1.336 -8.757 12.568 1.00 97.69 208 LEU A N 1
ATOM 1646 C CA . LEU A 1 208 ? -1.787 -9.010 11.198 1.00 97.69 208 LEU A CA 1
ATOM 1647 C C . LEU A 1 208 ? -0.603 -9.040 10.232 1.00 97.69 208 LEU A C 1
ATOM 1649 O O . LEU A 1 208 ? -0.491 -9.967 9.433 1.00 97.69 208 LEU A O 1
ATOM 1653 N N . HIS A 1 209 ? 0.268 -8.036 10.307 1.00 98.38 209 HIS A N 1
ATOM 1654 C CA . HIS A 1 209 ? 1.463 -7.952 9.478 1.00 98.38 209 HIS A CA 1
ATOM 1655 C C . HIS A 1 209 ? 2.334 -9.203 9.608 1.00 98.38 209 HIS A C 1
ATOM 1657 O O . HIS A 1 209 ? 2.689 -9.817 8.606 1.00 98.38 209 HIS A O 1
ATOM 1663 N N . GLU A 1 210 ? 2.619 -9.624 10.833 1.00 98.50 210 GLU A N 1
ATOM 1664 C CA . GLU A 1 210 ? 3.439 -10.791 11.134 1.00 98.50 210 GLU A CA 1
ATOM 1665 C C . GLU A 1 210 ? 2.817 -12.094 10.604 1.00 98.50 210 GLU A C 1
ATOM 1667 O O . GLU A 1 210 ? 3.501 -12.880 9.939 1.00 98.50 210 GLU A O 1
ATOM 1672 N N . ASN A 1 211 ? 1.513 -12.298 10.826 1.00 98.44 211 ASN A N 1
ATOM 1673 C CA . ASN A 1 211 ? 0.783 -13.467 10.330 1.00 98.44 211 ASN A CA 1
ATOM 1674 C C . ASN A 1 211 ? 0.783 -13.529 8.800 1.00 98.44 211 ASN A C 1
ATOM 1676 O O . ASN A 1 211 ? 1.089 -14.573 8.224 1.00 98.44 211 ASN A O 1
ATOM 1680 N N . ILE A 1 212 ? 0.499 -12.404 8.138 1.00 98.56 212 ILE A N 1
ATOM 1681 C CA . ILE A 1 212 ? 0.514 -12.324 6.677 1.00 98.56 212 ILE A CA 1
ATOM 1682 C C . ILE A 1 212 ? 1.932 -12.556 6.152 1.00 98.56 212 ILE A C 1
ATOM 1684 O O . ILE A 1 212 ? 2.115 -13.423 5.306 1.00 98.56 212 ILE A O 1
ATOM 1688 N N . VAL A 1 213 ? 2.955 -11.867 6.667 1.00 98.50 213 VAL A N 1
ATOM 1689 C CA . VAL A 1 213 ? 4.347 -12.027 6.206 1.00 98.50 213 VAL A CA 1
ATOM 1690 C C . VAL A 1 213 ? 4.806 -13.480 6.297 1.00 98.50 213 VAL A C 1
ATOM 1692 O O . VAL A 1 213 ? 5.408 -13.982 5.350 1.00 98.50 213 VAL A O 1
ATOM 1695 N N . ARG A 1 214 ? 4.513 -14.183 7.396 1.00 98.44 214 ARG A N 1
ATOM 1696 C CA . ARG A 1 214 ? 4.842 -15.613 7.525 1.00 98.44 214 ARG A CA 1
ATOM 1697 C C . ARG A 1 214 ? 4.133 -16.457 6.474 1.00 98.44 214 ARG A C 1
ATOM 1699 O O . ARG A 1 214 ? 4.774 -17.282 5.828 1.00 98.44 214 ARG A O 1
ATOM 1706 N N . ALA A 1 215 ? 2.837 -16.231 6.298 1.00 98.44 215 ALA A N 1
ATOM 1707 C CA . ALA A 1 215 ? 2.000 -17.036 5.425 1.00 98.44 215 ALA A CA 1
ATOM 1708 C C . ALA A 1 215 ? 2.276 -16.805 3.933 1.00 98.44 215 ALA A C 1
ATOM 1710 O O . ALA A 1 215 ? 2.134 -17.730 3.139 1.00 98.44 215 ALA A O 1
ATOM 1711 N N . VAL A 1 216 ? 2.699 -15.597 3.540 1.00 98.06 216 VAL A N 1
ATOM 1712 C CA . VAL A 1 216 ? 2.947 -15.275 2.126 1.00 98.06 216 VAL A CA 1
ATOM 1713 C C . VAL A 1 216 ? 4.344 -15.675 1.637 1.00 98.06 216 VAL A C 1
ATOM 1715 O O . VAL A 1 216 ? 4.549 -15.811 0.432 1.00 98.06 216 VAL A O 1
ATOM 1718 N N . ARG A 1 217 ? 5.312 -15.896 2.542 1.00 97.62 217 ARG A N 1
ATOM 1719 C CA . ARG A 1 217 ? 6.703 -16.260 2.195 1.00 97.62 217 ARG A CA 1
ATOM 1720 C C . ARG A 1 217 ? 6.826 -17.439 1.219 1.00 97.62 217 ARG A C 1
ATOM 1722 O O . ARG A 1 217 ? 7.610 -17.300 0.284 1.00 97.62 217 ARG A O 1
ATOM 1729 N N . PRO A 1 218 ? 6.084 -18.555 1.368 1.00 98.19 218 PRO A N 1
ATOM 1730 C CA . PRO A 1 218 ? 6.181 -19.687 0.442 1.00 98.19 218 PRO A CA 1
ATOM 1731 C C . PRO A 1 218 ? 5.779 -19.361 -1.003 1.00 98.19 218 PRO A C 1
ATOM 1733 O O . PRO A 1 218 ? 6.227 -20.041 -1.920 1.00 98.19 218 PRO A O 1
ATOM 1736 N N . PHE A 1 219 ? 4.962 -18.325 -1.215 1.00 98.06 219 PHE A N 1
ATOM 1737 C CA . PHE A 1 219 ? 4.523 -17.892 -2.545 1.00 98.06 219 PHE A CA 1
ATOM 1738 C C . PHE A 1 219 ? 5.502 -16.917 -3.209 1.00 98.06 219 PHE A C 1
ATOM 1740 O O . PHE A 1 219 ? 5.361 -16.608 -4.393 1.00 98.06 219 PHE A O 1
ATOM 1747 N N . HIS A 1 220 ? 6.474 -16.390 -2.459 1.00 97.69 220 HIS A N 1
ATOM 1748 C CA . HIS A 1 220 ? 7.369 -15.370 -2.975 1.00 97.69 220 HIS A CA 1
ATOM 1749 C C . HIS A 1 220 ? 8.365 -15.949 -3.985 1.00 97.69 220 HIS A C 1
ATOM 1751 O O . HIS A 1 220 ? 9.200 -16.790 -3.655 1.00 97.69 220 HIS A O 1
ATOM 1757 N N . VAL A 1 221 ? 8.318 -15.430 -5.210 1.00 96.50 221 VAL A N 1
ATOM 1758 C CA . VAL A 1 221 ? 9.279 -15.725 -6.273 1.00 96.50 221 VAL A CA 1
ATOM 1759 C C . VAL A 1 221 ? 10.014 -14.435 -6.634 1.00 96.50 221 VAL A C 1
ATOM 1761 O O . VAL A 1 221 ? 9.475 -13.641 -7.404 1.00 96.50 221 VAL A O 1
ATOM 1764 N N . PRO A 1 222 ? 11.226 -14.196 -6.099 1.00 93.56 222 PRO A N 1
ATOM 1765 C CA . PRO A 1 222 ? 11.957 -12.966 -6.370 1.00 93.56 222 PRO A CA 1
ATOM 1766 C C . PRO A 1 222 ? 12.288 -12.850 -7.868 1.00 93.56 222 PRO A C 1
ATOM 1768 O O . PRO A 1 222 ? 12.708 -13.841 -8.477 1.00 93.56 222 PRO A O 1
ATOM 1771 N N . PRO A 1 223 ? 12.148 -11.661 -8.486 1.00 92.38 223 PRO A N 1
ATOM 1772 C CA . PRO A 1 223 ? 12.488 -11.484 -9.890 1.00 92.38 223 PRO A CA 1
ATOM 1773 C C . PRO A 1 223 ? 13.986 -11.709 -10.107 1.00 92.38 223 PRO A C 1
ATOM 1775 O O . PRO A 1 223 ? 14.823 -11.168 -9.379 1.00 92.38 223 PRO A O 1
ATOM 1778 N N . THR A 1 224 ? 14.332 -12.498 -11.123 1.00 90.62 224 THR A N 1
ATOM 1779 C CA . THR A 1 224 ? 15.729 -12.835 -11.442 1.00 90.62 224 THR A CA 1
ATOM 1780 C C . THR A 1 224 ? 16.461 -11.705 -12.161 1.00 90.62 224 THR A C 1
ATOM 1782 O O . THR A 1 224 ? 17.681 -11.610 -12.067 1.00 90.62 224 THR A O 1
ATOM 1785 N N . THR A 1 225 ? 15.722 -10.836 -12.854 1.00 90.19 225 THR A N 1
ATOM 1786 C CA . THR A 1 225 ? 16.244 -9.687 -13.604 1.00 90.19 225 THR A CA 1
ATOM 1787 C C . THR A 1 225 ? 15.372 -8.448 -13.376 1.00 90.19 225 THR A C 1
ATOM 1789 O O . THR A 1 225 ? 14.180 -8.587 -13.063 1.00 90.19 225 THR A O 1
ATOM 1792 N N . PRO A 1 226 ? 15.919 -7.230 -13.557 1.00 89.50 226 PRO A N 1
ATOM 1793 C CA . PRO A 1 226 ? 15.133 -5.999 -13.517 1.00 89.50 226 PRO A CA 1
ATOM 1794 C C . PRO A 1 226 ? 13.959 -5.997 -14.504 1.00 89.50 226 PRO A C 1
ATOM 1796 O O . PRO A 1 226 ? 12.889 -5.493 -14.177 1.00 89.50 226 PRO A O 1
ATOM 1799 N N . GLU A 1 227 ? 14.120 -6.584 -15.690 1.00 90.62 227 GLU A N 1
ATOM 1800 C CA . GLU A 1 227 ? 13.101 -6.637 -16.744 1.00 90.62 227 GLU A CA 1
ATOM 1801 C C . GLU A 1 227 ? 11.917 -7.512 -16.328 1.00 90.62 227 GLU A C 1
ATOM 1803 O O . GLU A 1 227 ? 10.766 -7.088 -16.442 1.00 90.62 227 GLU A O 1
ATOM 1808 N N . VAL A 1 228 ? 12.195 -8.701 -15.779 1.00 91.44 228 VAL A N 1
ATOM 1809 C CA . VAL A 1 228 ? 11.162 -9.582 -15.209 1.00 91.44 228 VAL A CA 1
ATOM 1810 C C . VAL A 1 228 ? 10.467 -8.890 -14.037 1.00 91.44 228 VAL A C 1
ATOM 1812 O O . VAL A 1 228 ? 9.246 -8.965 -13.913 1.00 91.44 228 VAL A O 1
ATOM 1815 N N . GLY A 1 229 ? 11.227 -8.171 -13.208 1.00 92.00 229 GLY A N 1
ATOM 1816 C CA . GLY A 1 229 ? 10.687 -7.391 -12.100 1.00 92.00 229 GLY A CA 1
ATOM 1817 C C . GLY A 1 229 ? 9.731 -6.296 -12.563 1.00 92.00 229 GLY A C 1
ATOM 1818 O O . GLY A 1 229 ? 8.616 -6.223 -12.062 1.00 92.00 229 GLY A O 1
ATOM 1819 N N . LYS A 1 230 ? 10.117 -5.490 -13.559 1.00 91.75 230 LYS A N 1
ATOM 1820 C CA . LYS A 1 230 ? 9.265 -4.438 -14.140 1.00 91.75 230 LYS A CA 1
ATOM 1821 C C . LYS A 1 230 ? 8.003 -5.014 -14.781 1.00 91.75 230 LYS A C 1
ATOM 1823 O O . LYS A 1 230 ? 6.923 -4.461 -14.591 1.00 91.75 230 LYS A O 1
ATOM 1828 N N . ALA A 1 231 ? 8.124 -6.136 -15.491 1.00 92.19 231 ALA A N 1
ATOM 1829 C CA . ALA A 1 231 ? 7.000 -6.811 -16.141 1.00 92.19 231 ALA A CA 1
ATOM 1830 C C . ALA A 1 231 ? 5.971 -7.388 -15.151 1.00 92.19 231 ALA A C 1
ATOM 1832 O O . ALA A 1 231 ? 4.834 -7.656 -15.541 1.00 92.19 231 ALA A O 1
ATOM 1833 N N . ALA A 1 232 ? 6.344 -7.569 -13.878 1.00 94.19 232 ALA A N 1
ATOM 1834 C CA . ALA A 1 232 ? 5.443 -8.097 -12.860 1.00 94.19 232 ALA A CA 1
ATOM 1835 C C . ALA A 1 232 ? 4.348 -7.098 -12.435 1.00 94.19 232 ALA A C 1
ATOM 1837 O O . ALA A 1 232 ? 3.256 -7.491 -12.008 1.00 94.19 232 ALA A O 1
ATOM 1838 N N . PHE A 1 233 ? 4.622 -5.800 -12.569 1.00 93.31 233 PHE A N 1
ATOM 1839 C CA . PHE A 1 233 ? 3.707 -4.724 -12.197 1.00 93.31 233 PHE A CA 1
ATOM 1840 C C . PHE A 1 233 ? 2.572 -4.577 -13.211 1.00 93.31 233 PHE A C 1
ATOM 1842 O O . PHE A 1 233 ? 2.602 -5.145 -14.306 1.00 93.31 233 PHE A O 1
ATOM 1849 N N . HIS A 1 234 ? 1.515 -3.867 -12.826 1.00 91.81 234 HIS A N 1
ATOM 1850 C CA . HIS A 1 234 ? 0.344 -3.703 -13.673 1.00 91.81 234 HIS A CA 1
ATOM 1851 C C . HIS A 1 234 ? 0.709 -2.929 -14.961 1.00 91.81 234 HIS A C 1
ATOM 1853 O O . HIS A 1 234 ? 1.258 -1.829 -14.878 1.00 91.81 234 HIS A O 1
ATOM 1859 N N . PRO A 1 235 ? 0.380 -3.440 -16.164 1.00 87.38 235 PRO A N 1
ATOM 1860 C CA . PRO A 1 235 ? 0.824 -2.847 -17.431 1.00 87.38 235 PRO A CA 1
ATOM 1861 C C . PRO A 1 235 ? 0.255 -1.445 -17.693 1.00 87.38 235 PRO A C 1
ATOM 1863 O O . PRO A 1 235 ? 0.895 -0.645 -18.370 1.00 87.38 235 PRO A O 1
ATOM 1866 N N . SER A 1 236 ? -0.920 -1.117 -17.141 1.00 83.38 236 SER A N 1
ATOM 1867 C CA . SER A 1 236 ? -1.496 0.237 -17.232 1.00 83.38 236 SER A CA 1
ATOM 1868 C C . SER A 1 236 ? -0.822 1.257 -16.310 1.00 83.38 236 SER A C 1
ATOM 1870 O O . SER A 1 236 ? -1.049 2.456 -16.471 1.00 83.38 236 SER A O 1
ATOM 1872 N N . PHE A 1 237 ? 0.015 0.809 -15.370 1.00 81.19 237 PHE A N 1
ATOM 1873 C CA . PHE A 1 237 ? 0.830 1.690 -14.541 1.00 81.19 237 PHE A CA 1
ATOM 1874 C C . PHE A 1 237 ? 2.241 1.106 -14.353 1.00 81.19 237 PHE A C 1
ATOM 1876 O O . PHE A 1 237 ? 2.591 0.653 -13.261 1.00 81.19 237 PHE A O 1
ATOM 1883 N N . PRO A 1 238 ? 3.040 1.069 -15.436 1.00 79.62 238 PRO A N 1
ATOM 1884 C CA . PRO A 1 238 ? 4.323 0.385 -15.450 1.00 79.62 238 PRO A CA 1
ATOM 1885 C C . PRO A 1 238 ? 5.372 1.148 -14.642 1.00 79.62 238 PRO A C 1
ATOM 1887 O O . PRO A 1 238 ? 5.298 2.369 -14.494 1.00 79.62 238 PRO A O 1
ATOM 1890 N N . ILE A 1 239 ? 6.384 0.424 -14.169 1.00 82.88 239 ILE A N 1
ATOM 1891 C CA . ILE A 1 239 ? 7.534 1.038 -13.509 1.00 82.88 239 ILE A CA 1
ATOM 1892 C C . ILE A 1 239 ? 8.470 1.680 -14.538 1.00 82.88 239 ILE A C 1
ATOM 1894 O O . ILE A 1 239 ? 8.830 1.067 -15.544 1.00 82.88 239 ILE A O 1
ATOM 1898 N N . ASP A 1 240 ? 8.945 2.879 -14.216 1.00 77.31 240 ASP A N 1
ATOM 1899 C CA . ASP A 1 240 ? 9.947 3.644 -14.959 1.00 77.31 240 ASP A CA 1
ATOM 1900 C C . ASP A 1 240 ? 11.383 3.509 -14.404 1.00 77.31 240 ASP A C 1
ATOM 1902 O O . ASP A 1 240 ? 12.351 3.754 -15.123 1.00 77.31 240 ASP A O 1
ATOM 1906 N N . ASN A 1 241 ? 11.554 3.060 -13.156 1.00 75.81 241 ASN A N 1
ATOM 1907 C CA . ASN A 1 241 ? 12.840 2.984 -12.453 1.00 75.81 241 ASN A CA 1
ATOM 1908 C C . ASN A 1 241 ? 13.190 1.572 -11.914 1.00 75.81 241 ASN A C 1
ATOM 1910 O O . ASN A 1 241 ? 12.377 0.657 -11.897 1.00 75.81 241 ASN A O 1
ATOM 1914 N N . ALA A 1 242 ? 14.439 1.345 -11.499 1.00 83.56 242 ALA A N 1
ATOM 1915 C CA . ALA A 1 242 ? 14.844 0.062 -10.899 1.00 83.56 242 ALA A CA 1
ATOM 1916 C C . ALA A 1 242 ? 14.558 -0.017 -9.385 1.00 83.56 242 ALA A C 1
ATOM 1918 O O . ALA A 1 242 ? 14.501 -1.109 -8.823 1.00 83.56 242 ALA A O 1
ATOM 1919 N N . VAL A 1 243 ? 14.351 1.129 -8.728 1.00 84.69 243 VAL A N 1
ATOM 1920 C CA . VAL A 1 243 ? 14.218 1.240 -7.267 1.00 84.69 243 VAL A CA 1
ATOM 1921 C C . VAL A 1 243 ? 12.982 0.498 -6.769 1.00 84.69 243 VAL A C 1
ATOM 1923 O O . VAL A 1 243 ? 13.066 -0.244 -5.796 1.00 84.69 243 VAL A O 1
ATOM 1926 N N . THR A 1 244 ? 11.847 0.624 -7.459 1.00 86.75 244 THR A N 1
ATOM 1927 C CA . THR A 1 244 ? 10.609 -0.079 -7.080 1.00 86.75 244 THR A CA 1
ATOM 1928 C C . THR A 1 244 ? 10.747 -1.604 -7.192 1.00 86.75 244 THR A C 1
ATOM 1930 O O . THR A 1 244 ? 10.206 -2.334 -6.363 1.00 86.75 244 THR A O 1
ATOM 1933 N N . VAL A 1 245 ? 11.511 -2.102 -8.171 1.00 90.62 245 VAL A N 1
ATOM 1934 C CA . VAL A 1 245 ? 11.790 -3.543 -8.309 1.00 90.62 245 VAL A CA 1
ATOM 1935 C C . VAL A 1 245 ? 12.689 -4.039 -7.178 1.00 90.62 245 VAL A C 1
ATOM 1937 O O . VAL A 1 245 ? 12.401 -5.073 -6.576 1.00 90.62 245 VAL A O 1
ATOM 1940 N N . GLU A 1 246 ? 13.751 -3.297 -6.861 1.00 91.44 246 GLU A N 1
ATOM 1941 C CA . GLU A 1 246 ? 14.646 -3.633 -5.749 1.00 91.44 246 GLU A CA 1
ATOM 1942 C C . GLU A 1 246 ? 13.912 -3.613 -4.405 1.00 91.44 246 GLU A C 1
ATOM 1944 O O . GLU A 1 246 ? 14.093 -4.521 -3.594 1.00 91.44 246 GLU A O 1
ATOM 1949 N N . TRP A 1 247 ? 13.017 -2.643 -4.198 1.00 90.69 247 TRP A N 1
ATOM 1950 C CA . TRP A 1 247 ? 12.148 -2.601 -3.025 1.00 90.69 247 TRP A CA 1
ATOM 1951 C C . TRP A 1 247 ? 11.309 -3.876 -2.897 1.00 90.69 247 TRP A C 1
ATOM 1953 O O . TRP A 1 247 ? 11.327 -4.527 -1.852 1.00 90.69 247 TRP A O 1
ATOM 1963 N N . LEU A 1 248 ? 10.622 -4.277 -3.973 1.00 93.19 248 LEU A N 1
ATOM 1964 C CA . LEU A 1 248 ? 9.806 -5.495 -3.993 1.00 93.19 248 LEU A CA 1
ATOM 1965 C C . LEU A 1 248 ? 10.634 -6.747 -3.677 1.00 93.19 248 LEU A C 1
ATOM 1967 O O . LEU A 1 248 ? 10.180 -7.614 -2.932 1.00 93.19 248 LEU A O 1
ATOM 1971 N N . LYS A 1 249 ? 11.844 -6.843 -4.235 1.00 94.12 249 LYS A N 1
ATOM 1972 C CA . LYS A 1 249 ? 12.754 -7.979 -4.033 1.00 94.12 249 LYS A CA 1
ATOM 1973 C C . LYS A 1 249 ? 13.228 -8.095 -2.583 1.00 94.12 249 LYS A C 1
ATOM 1975 O O . LYS A 1 249 ? 13.392 -9.202 -2.083 1.00 94.12 249 LYS A O 1
ATOM 1980 N N . LYS A 1 250 ? 13.448 -6.961 -1.918 1.00 94.94 250 LYS A N 1
ATOM 1981 C CA . LYS A 1 250 ? 13.980 -6.893 -0.551 1.00 94.94 250 LYS A CA 1
ATOM 1982 C C . LYS A 1 250 ? 12.905 -6.828 0.528 1.00 94.94 250 LYS A C 1
ATOM 1984 O O . LYS A 1 250 ? 13.226 -6.973 1.702 1.00 94.94 250 LYS A O 1
ATOM 1989 N N . TYR A 1 251 ? 11.635 -6.638 0.169 1.00 95.94 251 TYR A N 1
ATOM 1990 C CA . TYR A 1 251 ? 10.571 -6.387 1.142 1.00 95.94 251 TYR A CA 1
ATOM 1991 C C . TYR A 1 251 ? 10.509 -7.437 2.261 1.00 95.94 251 TYR A C 1
ATOM 1993 O O . TYR A 1 251 ? 10.584 -7.096 3.441 1.00 95.94 251 TYR A O 1
ATOM 2001 N N . LEU A 1 252 ? 10.437 -8.724 1.904 1.00 96.94 252 LEU A N 1
ATOM 2002 C CA . LEU A 1 252 ? 10.309 -9.810 2.882 1.00 96.94 252 LEU A CA 1
ATOM 2003 C C . LEU A 1 252 ? 11.603 -10.101 3.664 1.00 96.94 252 LEU A C 1
ATOM 2005 O O . LEU A 1 252 ? 11.563 -10.879 4.619 1.00 96.94 252 LEU A O 1
ATOM 2009 N N . SER A 1 253 ? 12.742 -9.524 3.286 1.00 96.12 253 SER A N 1
ATOM 2010 C CA . SER A 1 253 ? 14.014 -9.687 4.003 1.00 96.12 253 SER A CA 1
ATOM 2011 C C . SER A 1 253 ? 14.418 -8.455 4.812 1.00 96.12 253 SER A C 1
ATOM 2013 O O . SER A 1 253 ? 15.024 -8.618 5.864 1.00 96.12 253 SER A O 1
ATOM 2015 N N . GLU A 1 254 ? 14.082 -7.247 4.352 1.00 96.25 254 GLU A N 1
ATOM 2016 C CA . GLU A 1 254 ? 14.616 -5.983 4.887 1.00 96.25 254 GLU A CA 1
ATOM 2017 C C . GLU A 1 254 ? 13.534 -4.985 5.336 1.00 96.25 254 GLU A C 1
ATOM 2019 O O . GLU A 1 254 ? 13.789 -4.196 6.241 1.00 96.25 254 GLU A O 1
ATOM 2024 N N . TYR A 1 255 ? 12.333 -5.002 4.741 1.00 94.88 255 TYR A N 1
ATOM 2025 C CA . TYR A 1 255 ? 11.310 -3.954 4.942 1.00 94.88 255 TYR A CA 1
ATOM 2026 C C . TYR A 1 255 ? 10.021 -4.457 5.608 1.00 94.88 255 TYR A C 1
ATOM 2028 O O . TYR A 1 255 ? 8.975 -3.807 5.549 1.00 94.88 255 TYR A O 1
ATOM 2036 N N . CYS A 1 256 ? 10.089 -5.620 6.253 1.00 96.31 256 CYS A N 1
ATOM 2037 C CA . CYS A 1 256 ? 8.994 -6.214 7.011 1.00 96.31 256 CYS A CA 1
ATOM 2038 C C . CYS A 1 256 ? 9.385 -6.424 8.484 1.00 96.31 256 CYS A C 1
ATOM 2040 O O . CYS A 1 256 ? 10.523 -6.182 8.887 1.00 96.31 256 CYS A O 1
ATOM 2042 N N . LEU A 1 257 ? 8.427 -6.881 9.286 1.00 96.38 257 LEU A N 1
ATOM 2043 C CA . LEU A 1 257 ? 8.538 -7.157 10.715 1.00 96.38 257 LEU A CA 1
ATOM 2044 C C . LEU A 1 257 ? 9.013 -5.923 11.496 1.00 96.38 257 LEU A C 1
ATOM 2046 O O . LEU A 1 257 ? 8.276 -4.945 11.600 1.00 96.38 257 LEU A O 1
ATOM 2050 N N . GLU A 1 258 ? 10.237 -5.931 12.019 1.00 96.69 258 GLU A N 1
ATOM 2051 C CA . GLU A 1 258 ? 10.768 -4.819 12.814 1.00 96.69 258 GLU A CA 1
ATOM 2052 C C . GLU A 1 258 ? 10.826 -3.501 12.033 1.00 96.69 258 GLU A C 1
ATOM 2054 O O . GLU A 1 258 ? 10.504 -2.437 12.574 1.00 96.69 258 GLU A O 1
ATOM 2059 N N . ALA A 1 259 ? 11.145 -3.585 10.737 1.00 97.00 259 ALA A N 1
ATOM 2060 C CA . ALA A 1 259 ? 11.215 -2.449 9.821 1.00 97.00 259 ALA A CA 1
ATOM 2061 C C . ALA A 1 259 ? 9.841 -2.006 9.286 1.00 97.00 259 ALA A C 1
ATOM 2063 O O . ALA A 1 259 ? 9.760 -1.078 8.480 1.00 97.00 259 ALA A O 1
ATOM 2064 N N . TYR A 1 260 ? 8.751 -2.651 9.712 1.00 97.62 260 TYR A N 1
ATOM 2065 C CA . TYR A 1 260 ? 7.415 -2.325 9.234 1.00 97.62 260 TYR A CA 1
ATOM 2066 C C . TYR A 1 260 ? 7.011 -0.895 9.618 1.00 97.62 260 TYR A C 1
ATOM 2068 O O . TYR A 1 260 ? 6.899 -0.542 10.798 1.00 97.62 260 TYR A O 1
ATOM 2076 N N . ASN A 1 261 ? 6.758 -0.078 8.594 1.00 97.12 261 ASN A N 1
ATOM 2077 C CA . ASN A 1 261 ? 6.326 1.309 8.718 1.00 97.12 261 ASN A CA 1
ATOM 2078 C C . ASN A 1 261 ? 4.971 1.504 8.011 1.00 97.12 261 ASN A C 1
ATOM 2080 O O . ASN A 1 261 ? 4.953 1.806 6.816 1.00 97.12 261 ASN A O 1
ATOM 2084 N N . PRO A 1 262 ? 3.833 1.290 8.694 1.00 97.88 262 PRO A N 1
ATOM 2085 C CA . PRO A 1 262 ? 2.516 1.374 8.072 1.00 97.88 262 PRO A CA 1
ATOM 2086 C C . PRO A 1 262 ? 2.124 2.820 7.759 1.00 97.88 262 PRO A C 1
ATOM 2088 O O . PRO A 1 262 ? 2.164 3.703 8.619 1.00 97.88 262 PRO A O 1
ATOM 2091 N N . HIS A 1 263 ? 1.700 3.057 6.522 1.00 98.06 263 HIS A N 1
ATOM 2092 C CA . HIS A 1 263 ? 1.318 4.378 6.038 1.00 98.06 263 HIS A CA 1
ATOM 2093 C C . HIS A 1 263 ? 0.357 4.279 4.846 1.00 98.06 263 HIS A C 1
ATOM 2095 O O . HIS A 1 263 ? 0.217 3.217 4.241 1.00 98.06 263 HIS A O 1
ATOM 2101 N N . ILE A 1 264 ? -0.292 5.398 4.513 1.00 97.88 264 ILE A N 1
ATOM 2102 C CA . ILE A 1 264 ? -1.056 5.588 3.272 1.00 97.88 264 ILE A CA 1
ATOM 2103 C C . ILE A 1 264 ? -0.313 6.617 2.428 1.00 97.88 264 ILE A C 1
ATOM 2105 O O . ILE A 1 264 ? -0.293 7.797 2.779 1.00 97.88 264 ILE A O 1
ATOM 2109 N N . THR A 1 265 ? 0.303 6.191 1.328 1.00 96.25 265 THR A N 1
ATOM 2110 C CA . THR A 1 265 ? 0.955 7.103 0.378 1.00 96.25 265 THR A CA 1
ATOM 2111 C C . THR A 1 265 ? -0.091 7.949 -0.339 1.00 96.25 265 THR A C 1
ATOM 2113 O O . THR A 1 265 ? -1.041 7.412 -0.900 1.00 96.25 265 THR A O 1
ATOM 2116 N N . LEU A 1 266 ? 0.087 9.269 -0.332 1.00 95.44 266 LEU A N 1
ATOM 2117 C CA . LEU A 1 266 ? -0.868 10.245 -0.860 1.00 95.44 266 LEU A CA 1
ATOM 2118 C C . LEU A 1 266 ? -0.724 10.488 -2.361 1.00 95.44 266 LEU A C 1
ATOM 2120 O O . LEU A 1 266 ? -1.648 10.994 -2.987 1.00 95.44 266 LEU A O 1
ATOM 2124 N N . GLY A 1 267 ? 0.419 10.152 -2.944 1.00 92.00 267 GLY A N 1
ATOM 2125 C CA . GLY A 1 267 ? 0.718 10.459 -4.335 1.00 92.00 267 GLY A CA 1
ATOM 2126 C C . GLY A 1 267 ? 2.163 10.901 -4.503 1.00 92.00 267 GLY A C 1
ATOM 2127 O O . GLY A 1 267 ? 2.969 10.768 -3.585 1.00 92.00 267 GLY A O 1
ATOM 2128 N N . ALA A 1 268 ? 2.476 11.451 -5.670 1.00 90.56 268 ALA A N 1
ATOM 2129 C CA . ALA A 1 268 ? 3.751 12.102 -5.949 1.00 90.56 268 ALA A CA 1
ATOM 2130 C C . ALA A 1 268 ? 3.608 13.622 -5.821 1.00 90.56 268 ALA A C 1
ATOM 2132 O O . ALA A 1 268 ? 2.689 14.202 -6.396 1.00 90.56 268 ALA A O 1
ATOM 2133 N N . SER A 1 269 ? 4.495 14.285 -5.080 1.00 90.44 269 SER A N 1
ATOM 2134 C CA . SER A 1 269 ? 4.421 15.735 -4.868 1.00 90.44 269 SER A CA 1
ATOM 2135 C C . SER A 1 269 ? 5.798 16.392 -4.840 1.00 90.44 269 SER A C 1
ATOM 2137 O O . SER A 1 269 ? 6.728 15.853 -4.251 1.00 90.44 269 SER A O 1
ATOM 2139 N N . ALA A 1 270 ? 5.914 17.581 -5.434 1.00 89.38 270 ALA A N 1
ATOM 2140 C CA . ALA A 1 270 ? 7.069 18.472 -5.264 1.00 89.38 270 ALA A CA 1
ATOM 2141 C C . ALA A 1 270 ? 6.867 19.508 -4.138 1.00 89.38 270 ALA A C 1
ATOM 2143 O O . ALA A 1 270 ? 7.701 20.393 -3.939 1.00 89.38 270 ALA A O 1
ATOM 2144 N N . VAL A 1 271 ? 5.745 19.440 -3.408 1.00 87.25 271 VAL A N 1
ATOM 2145 C CA . VAL A 1 271 ? 5.468 20.347 -2.290 1.00 87.25 271 VAL A CA 1
ATOM 2146 C C . VAL A 1 271 ? 6.454 20.061 -1.159 1.00 87.25 271 VAL A C 1
ATOM 2148 O O . VAL A 1 271 ? 6.595 18.928 -0.702 1.00 87.25 271 VAL A O 1
ATOM 2151 N N . LYS A 1 272 ? 7.136 21.109 -0.694 1.00 85.38 272 LYS A N 1
ATOM 2152 C CA . LYS A 1 272 ? 8.059 21.030 0.442 1.00 85.38 272 LYS A CA 1
ATOM 2153 C C . LYS A 1 272 ? 7.284 21.066 1.761 1.00 85.38 272 LYS A C 1
ATOM 2155 O O . LYS A 1 272 ? 6.319 21.816 1.880 1.00 85.38 272 LYS A O 1
ATOM 2160 N N . SER A 1 273 ? 7.756 20.311 2.754 1.00 85.44 273 SER A N 1
ATOM 2161 C CA . SER A 1 273 ? 7.280 20.374 4.146 1.00 85.44 273 SER A CA 1
ATOM 2162 C C . SER A 1 273 ? 5.775 20.111 4.308 1.00 85.44 273 SER A C 1
ATOM 2164 O O . SER A 1 273 ? 5.052 20.851 4.976 1.00 85.44 273 SER A O 1
ATOM 2166 N N . VAL A 1 274 ? 5.296 19.016 3.718 1.00 88.69 274 VAL A N 1
ATOM 2167 C CA . VAL A 1 274 ? 3.928 18.512 3.904 1.00 88.69 274 VAL A CA 1
ATOM 2168 C C . VAL A 1 274 ? 3.671 18.163 5.374 1.00 88.69 274 VAL A C 1
ATOM 2170 O O . VAL A 1 274 ? 2.575 18.406 5.878 1.00 88.69 274 VAL A O 1
ATOM 2173 N N . ALA A 1 275 ? 4.679 17.658 6.091 1.00 88.56 275 ALA A N 1
ATOM 2174 C CA . ALA A 1 275 ? 4.562 17.257 7.494 1.00 88.56 275 ALA A CA 1
ATOM 2175 C C . ALA A 1 275 ? 4.185 18.408 8.449 1.00 88.56 275 ALA A C 1
ATOM 2177 O O . ALA A 1 275 ? 3.545 18.169 9.471 1.00 88.56 275 ALA A O 1
ATOM 2178 N N . SER A 1 276 ? 4.539 19.659 8.126 1.00 83.56 276 SER A N 1
ATOM 2179 C CA . SER A 1 276 ? 4.189 20.836 8.940 1.00 83.56 276 SER A CA 1
ATOM 2180 C C . SER A 1 276 ? 2.808 21.416 8.621 1.00 83.56 276 SER A C 1
ATOM 2182 O O . SER A 1 276 ? 2.423 22.449 9.168 1.00 83.56 276 SER A O 1
ATOM 2184 N N . SER A 1 277 ? 2.062 20.789 7.713 1.00 80.12 277 SER A N 1
ATOM 2185 C CA . SER A 1 277 ? 0.738 21.249 7.323 1.00 80.12 277 SER A CA 1
ATOM 2186 C C . SER A 1 277 ? -0.304 21.009 8.419 1.00 80.12 277 SER A C 1
ATOM 2188 O O . SER A 1 277 ? -0.433 19.909 8.953 1.00 80.12 277 SER A O 1
ATOM 2190 N N . SER A 1 278 ? -1.131 22.021 8.690 1.00 81.50 278 SER A N 1
ATOM 2191 C CA . SER A 1 278 ? -2.304 21.911 9.565 1.00 81.50 278 SER A CA 1
ATOM 2192 C C . SER A 1 278 ? -3.536 21.305 8.874 1.00 81.50 278 SER A C 1
ATOM 2194 O O . SER A 1 278 ? -4.597 21.200 9.493 1.00 81.50 278 SER A O 1
ATOM 2196 N N . PHE A 1 279 ? -3.427 20.905 7.600 1.00 79.75 279 PHE A N 1
ATOM 2197 C CA . PHE A 1 279 ? -4.557 20.396 6.813 1.00 79.75 279 PHE A CA 1
ATOM 2198 C C . PHE A 1 279 ? -5.012 18.997 7.235 1.00 79.75 279 PHE A C 1
ATOM 2200 O O . PHE A 1 279 ? -6.159 18.630 6.983 1.00 79.75 279 PHE A O 1
ATOM 2207 N N . PHE A 1 280 ? -4.150 18.221 7.895 1.00 91.69 280 PHE A N 1
ATOM 2208 C CA . PHE A 1 280 ? -4.503 16.893 8.376 1.00 91.69 280 PHE A CA 1
ATOM 2209 C C . PHE A 1 280 ? -4.853 16.910 9.861 1.00 91.69 280 PHE A C 1
ATOM 2211 O O . PHE A 1 280 ? -4.061 17.323 10.708 1.00 91.69 280 PHE A O 1
ATOM 2218 N N . LYS A 1 281 ? -6.042 16.399 10.178 1.00 92.50 281 LYS A N 1
ATOM 2219 C CA . LYS A 1 281 ? -6.453 16.128 11.554 1.00 92.50 281 LYS A CA 1
ATOM 2220 C C . LYS A 1 281 ? -6.304 14.631 11.825 1.00 92.50 281 LYS A C 1
ATOM 2222 O O . LYS A 1 281 ? -6.890 13.844 11.078 1.00 92.50 281 LYS A O 1
ATOM 2227 N N . PRO A 1 282 ? -5.573 14.233 12.882 1.00 95.44 282 PRO A N 1
ATOM 2228 C CA . PRO A 1 282 ? -5.480 12.835 13.271 1.00 95.44 282 PRO A CA 1
ATOM 2229 C C . PRO A 1 282 ? -6.868 12.228 13.465 1.00 95.44 282 PRO A C 1
ATOM 2231 O O . PRO A 1 282 ? -7.767 12.872 14.009 1.00 95.44 282 PRO A O 1
ATOM 2234 N N . THR A 1 283 ? -7.044 10.986 13.029 1.00 96.75 283 THR A N 1
ATOM 2235 C CA . THR A 1 283 ? -8.343 10.308 13.066 1.00 96.75 283 THR A CA 1
ATOM 2236 C C . THR A 1 283 ? -8.185 8.817 13.335 1.00 96.75 283 THR A C 1
ATOM 2238 O O . THR A 1 283 ? -7.089 8.258 13.231 1.00 96.75 283 THR A O 1
ATOM 2241 N N . THR A 1 284 ? -9.281 8.164 13.706 1.00 97.19 284 THR A N 1
ATOM 2242 C CA . THR A 1 284 ? -9.339 6.723 13.938 1.00 97.19 284 THR A CA 1
ATOM 2243 C C . THR A 1 284 ? -10.313 6.065 12.971 1.00 97.19 284 THR A C 1
ATOM 2245 O O . THR A 1 284 ? -11.378 6.592 12.653 1.00 97.19 284 THR A O 1
ATOM 2248 N N . VAL A 1 285 ? -9.938 4.886 12.488 1.00 96.31 285 VAL A N 1
ATOM 2249 C CA . VAL A 1 285 ? -10.747 4.065 11.592 1.00 96.31 285 VAL A CA 1
ATOM 2250 C C . VAL A 1 285 ? -11.088 2.772 12.322 1.00 96.31 285 VAL A C 1
ATOM 2252 O O . VAL A 1 285 ? -10.175 2.029 12.690 1.00 96.31 285 VAL A O 1
ATOM 2255 N N .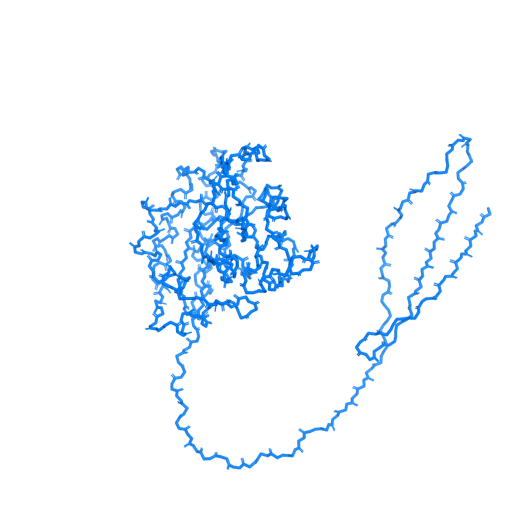 PRO A 1 286 ? -12.377 2.466 12.544 1.00 94.38 286 PRO A N 1
ATOM 2256 C CA . PRO A 1 286 ? -12.771 1.202 13.148 1.00 94.38 286 PRO A CA 1
ATOM 2257 C C . PRO A 1 286 ? -12.281 0.016 12.316 1.00 94.38 286 PRO A C 1
ATOM 2259 O O . PRO A 1 286 ? -12.523 -0.040 11.107 1.00 94.38 286 PRO A O 1
ATOM 2262 N N . TRP A 1 287 ? -11.662 -0.977 12.957 1.00 93.25 287 TRP A N 1
ATOM 2263 C CA . TRP A 1 287 ? -11.166 -2.179 12.276 1.00 93.25 287 TRP A CA 1
ATOM 2264 C C . TRP A 1 287 ? -12.280 -2.915 11.522 1.00 93.25 287 TRP A C 1
ATOM 2266 O O . TRP A 1 287 ? -12.085 -3.430 10.424 1.00 93.25 287 TRP A O 1
ATOM 2276 N N . ARG A 1 288 ? -13.507 -2.883 12.058 1.00 91.50 288 ARG A N 1
ATOM 2277 C CA . ARG A 1 288 ? -14.696 -3.461 11.410 1.00 91.50 288 ARG A CA 1
ATOM 2278 C C . ARG A 1 288 ? -14.996 -2.874 10.023 1.00 91.50 288 ARG A C 1
ATOM 2280 O O . ARG A 1 288 ? -15.491 -3.617 9.172 1.00 91.50 288 ARG A O 1
ATOM 2287 N N . ASN A 1 289 ? -14.652 -1.602 9.798 1.00 93.44 289 ASN A N 1
ATOM 2288 C CA . ASN A 1 289 ? -14.838 -0.891 8.528 1.00 93.44 289 ASN A CA 1
ATOM 2289 C C . ASN A 1 289 ? -13.708 -1.174 7.527 1.00 93.44 289 ASN A C 1
ATOM 2291 O O . ASN A 1 289 ? -13.793 -0.769 6.372 1.00 93.44 289 ASN A O 1
ATOM 2295 N N . CYS A 1 290 ? -12.652 -1.855 7.966 1.00 95.44 290 CYS A N 1
ATOM 2296 C CA . CYS A 1 290 ? -11.539 -2.232 7.117 1.00 95.44 290 CYS A CA 1
ATOM 2297 C C . CYS A 1 290 ? -11.833 -3.543 6.372 1.00 95.44 290 CYS A C 1
ATOM 2299 O O . CYS A 1 290 ? -12.608 -4.405 6.824 1.00 95.44 290 CYS A O 1
ATOM 2301 N N . ARG A 1 291 ? -11.167 -3.700 5.230 1.00 95.62 291 ARG A N 1
ATOM 2302 C CA . ARG A 1 291 ? -11.057 -4.942 4.460 1.00 95.62 291 ARG A CA 1
ATOM 2303 C C . ARG A 1 291 ? -9.583 -5.220 4.193 1.00 95.62 291 ARG A C 1
ATOM 2305 O O . ARG A 1 291 ? -8.827 -4.275 3.989 1.00 95.62 291 ARG A O 1
ATOM 2312 N N . LEU A 1 292 ? -9.201 -6.492 4.181 1.00 97.12 292 LEU A N 1
ATOM 2313 C CA . LEU A 1 292 ? -7.901 -6.929 3.684 1.00 97.12 292 LEU A CA 1
ATOM 2314 C C . LEU A 1 292 ? -8.087 -7.437 2.259 1.00 97.12 292 LEU A C 1
ATOM 2316 O O . LEU A 1 292 ? -8.964 -8.269 2.027 1.00 97.12 292 LEU A O 1
ATOM 2320 N N . VAL A 1 293 ? -7.287 -6.927 1.331 1.00 97.12 293 VAL A N 1
ATOM 2321 C CA . VAL A 1 293 ? -7.366 -7.282 -0.086 1.00 97.12 293 VAL A CA 1
ATOM 2322 C C . VAL A 1 293 ? -6.001 -7.693 -0.619 1.00 97.12 293 VAL A C 1
ATOM 2324 O O . VAL A 1 293 ? -4.960 -7.276 -0.103 1.00 97.12 293 VAL A O 1
ATOM 2327 N N . VAL A 1 294 ? -6.019 -8.510 -1.669 1.00 98.00 294 VAL A N 1
ATOM 2328 C CA . VAL A 1 294 ? -4.853 -8.778 -2.512 1.00 98.00 294 VAL A CA 1
ATOM 2329 C C . VAL A 1 294 ? -4.984 -7.890 -3.740 1.00 98.00 294 VAL A C 1
ATOM 2331 O O . 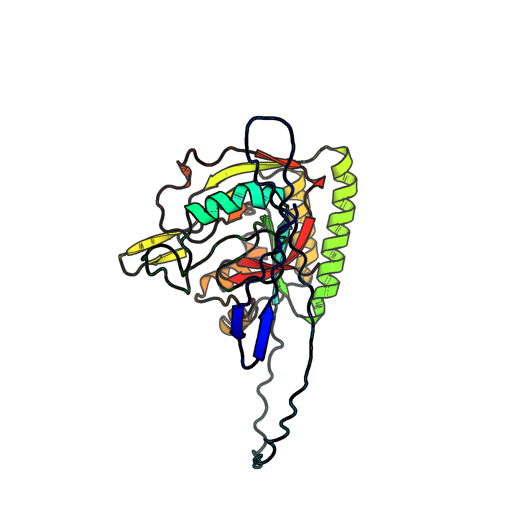VAL A 1 294 ? -6.042 -7.849 -4.360 1.00 98.00 294 VAL A O 1
ATOM 2334 N N . SER A 1 295 ? -3.931 -7.165 -4.093 1.00 96.38 295 SER A N 1
ATOM 2335 C CA . SER A 1 295 ? -3.946 -6.231 -5.211 1.00 96.38 295 SER A CA 1
ATOM 2336 C C . SER A 1 295 ? -2.706 -6.370 -6.078 1.00 96.38 295 SER A C 1
ATOM 2338 O O . SER A 1 295 ? -1.607 -6.591 -5.567 1.00 96.38 295 SER A O 1
ATOM 2340 N N . ARG A 1 296 ? -2.860 -6.199 -7.394 1.00 95.00 296 ARG A N 1
ATOM 2341 C CA . ARG A 1 296 ? -1.719 -5.993 -8.283 1.00 95.00 296 ARG A CA 1
ATOM 2342 C C . ARG A 1 296 ? -1.151 -4.597 -8.087 1.00 95.00 296 ARG A C 1
ATOM 2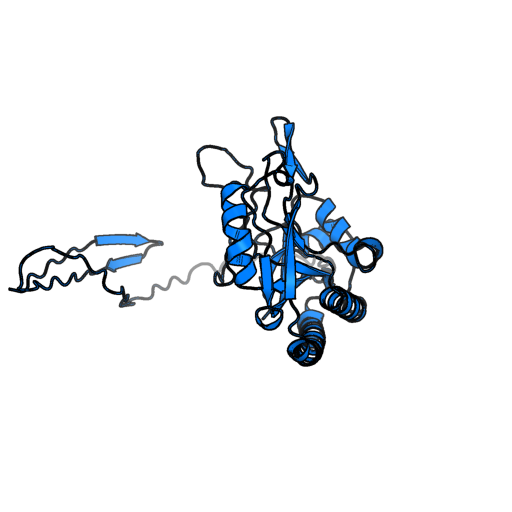344 O O . ARG A 1 296 ? -1.878 -3.603 -8.121 1.00 95.00 296 ARG A O 1
ATOM 2351 N N . MET A 1 297 ? 0.164 -4.540 -7.940 1.00 94.50 297 MET A N 1
ATOM 2352 C CA . MET A 1 297 ? 0.899 -3.297 -7.766 1.00 94.50 297 MET A CA 1
ATOM 2353 C C . MET A 1 297 ? 0.993 -2.535 -9.089 1.00 94.50 297 MET A C 1
ATOM 2355 O O . MET A 1 297 ? 1.385 -3.107 -10.110 1.00 94.50 297 MET A O 1
ATOM 2359 N N . GLY A 1 298 ? 0.692 -1.240 -9.063 1.00 90.69 298 GLY A N 1
ATOM 2360 C CA . GLY A 1 298 ? 1.171 -0.288 -10.065 1.00 90.69 298 GLY A CA 1
ATOM 2361 C C . GLY A 1 298 ? 2.541 0.281 -9.681 1.00 90.69 298 GLY A C 1
ATOM 2362 O O . GLY A 1 298 ? 3.148 -0.137 -8.687 1.00 90.69 298 GLY A O 1
ATOM 2363 N N . ASN A 1 299 ? 3.028 1.269 -10.437 1.00 85.94 299 ASN A N 1
ATOM 2364 C CA . ASN A 1 299 ? 4.240 2.002 -10.067 1.00 85.94 299 ASN A CA 1
ATOM 2365 C C . ASN A 1 299 ? 4.117 2.585 -8.645 1.00 85.94 299 ASN A C 1
ATOM 2367 O O . ASN A 1 299 ? 3.013 2.785 -8.124 1.00 85.94 299 ASN A O 1
ATOM 2371 N N . TYR A 1 300 ? 5.261 2.814 -8.000 1.00 84.44 300 TYR A N 1
ATOM 2372 C CA . TYR A 1 300 ? 5.352 3.278 -6.608 1.00 84.44 300 TYR A CA 1
ATOM 2373 C C . TYR A 1 300 ? 4.623 2.373 -5.612 1.00 84.44 300 TYR A C 1
ATOM 2375 O O . TYR A 1 300 ? 4.142 2.834 -4.579 1.00 84.44 300 TYR A O 1
ATOM 2383 N N . CYS A 1 301 ? 4.523 1.082 -5.938 1.00 83.31 301 CYS A N 1
ATOM 2384 C CA . CYS A 1 301 ? 3.830 0.096 -5.120 1.00 83.31 301 CYS A CA 1
ATOM 2385 C C . CYS A 1 301 ? 2.355 0.441 -4.853 1.00 83.31 301 CYS A C 1
ATOM 2387 O O . CYS A 1 301 ? 1.801 0.020 -3.839 1.00 83.31 301 CYS A O 1
ATOM 2389 N N . SER A 1 302 ? 1.720 1.205 -5.742 1.00 88.56 302 SER A N 1
ATOM 2390 C CA . SER A 1 302 ? 0.317 1.601 -5.612 1.00 88.56 302 SER A CA 1
ATOM 2391 C C . SER A 1 302 ? -0.624 0.392 -5.658 1.00 88.56 302 SER A C 1
ATOM 2393 O O . SER A 1 302 ? -0.398 -0.561 -6.402 1.00 88.56 302 SER A O 1
ATOM 2395 N N . CYS A 1 303 ? -1.696 0.426 -4.864 1.00 89.50 303 CYS A N 1
ATOM 2396 C CA . CYS A 1 303 ? -2.816 -0.508 -4.980 1.00 89.50 303 CYS A CA 1
ATOM 2397 C C . CYS A 1 303 ? -3.610 -0.129 -6.235 1.00 89.50 303 CYS A C 1
ATOM 2399 O O . CYS A 1 303 ? -4.238 0.930 -6.244 1.00 89.50 303 CYS A O 1
ATOM 2401 N N . PHE A 1 304 ? -3.517 -0.933 -7.298 1.00 87.56 304 PHE A N 1
ATOM 2402 C CA . PHE A 1 304 ? -4.051 -0.572 -8.615 1.00 87.56 304 PHE A CA 1
ATOM 2403 C C . PHE A 1 304 ? -5.230 -1.451 -9.037 1.00 87.56 304 PHE A C 1
ATOM 2405 O O . PHE A 1 304 ? -6.295 -0.953 -9.375 1.00 87.56 304 PHE A O 1
ATOM 2412 N N . GLU A 1 305 ? -5.054 -2.769 -9.009 1.00 90.25 305 GLU A N 1
ATOM 2413 C CA . GLU A 1 305 ? -6.106 -3.730 -9.357 1.00 90.25 305 GLU A CA 1
ATOM 2414 C C . GLU A 1 305 ? -6.406 -4.572 -8.126 1.00 90.25 305 GLU A C 1
ATOM 2416 O O . GLU A 1 305 ? -5.485 -5.175 -7.581 1.00 90.25 305 GLU A O 1
ATOM 2421 N N . VAL A 1 306 ? -7.651 -4.594 -7.654 1.00 90.06 306 VAL A N 1
ATOM 2422 C CA . VAL A 1 306 ? -8.045 -5.371 -6.470 1.00 90.06 306 VAL A CA 1
ATOM 2423 C C . VAL A 1 306 ? -8.598 -6.724 -6.907 1.00 90.06 306 VAL A C 1
ATOM 2425 O O . VAL A 1 306 ? -9.547 -6.792 -7.684 1.00 90.06 306 VAL A O 1
ATOM 2428 N N . TYR A 1 307 ? -8.024 -7.799 -6.374 1.00 89.75 307 TYR A N 1
ATOM 2429 C CA . TYR A 1 307 ? -8.490 -9.167 -6.572 1.00 89.75 307 TYR A CA 1
ATOM 2430 C C . TYR A 1 307 ? -9.424 -9.569 -5.421 1.00 89.75 307 TYR A C 1
ATOM 2432 O O . TYR A 1 307 ? -9.020 -10.296 -4.506 1.00 89.75 307 TYR A O 1
ATOM 2440 N N . ASP A 1 308 ? -10.657 -9.053 -5.457 1.00 66.69 308 ASP A N 1
ATOM 2441 C CA . ASP A 1 308 ? -11.731 -9.390 -4.501 1.00 66.69 308 ASP A CA 1
ATOM 2442 C C . ASP A 1 308 ? -12.183 -10.849 -4.649 1.00 66.69 308 ASP A C 1
ATOM 2444 O O . ASP A 1 308 ? -12.475 -11.302 -5.782 1.00 66.69 308 ASP A O 1
#

Secondary structure (DSSP, 8-state):
-----EEEEEEEETTEEEEEEEE-------SSS------PPP------------------------------PPPPEEEEEEEE-HHHHHHHHHHHHHHS--TTSTT----TTT--EE--TT--SPPTTEEB--EEEEEEEE-GGGHHHHHHHHHHHHHHHHHHHGGGT-EEEEEEEE---EEEE-TTSPEEE--EEEE---HHHHHHHHHHHHHHGGG----SSHHHHHHHS-TTS---SSHHHHHHHHHHHHSSGGG---EEE---B--S-GGG-TTPPPEEEEGGG-EEEEEEE-GGG-EEEEE-

Radius of gyration: 24.98 Å; chains: 1; bounding box: 66×55×68 Å

Organism: NCBI:txid429131